Protein AF-A0A834CYK5-F1 (afdb_monomer_lite)

Radius of gyration: 28.1 Å; chains: 1; bounding box: 57×75×76 Å

pLDDT: mean 73.21, std 16.33, range [29.8, 96.19]

Sequence (343 aa):
MVDLPEDDDMIRLSSKAFKEMKRLQLFRCRNAQFSRGLKSLPNGIRVLDWPKCSLQSLPQFLGDRLVILRMPYSLIQEMRMEFKQNLVIMDFTGCEFLTKISDISSFLSNCMNPVEVHDFVGFLDKLVELILNGCYNLKSFPMRLQLRSLQFLGLDPCSSLQNFLEIEFPMEHLERISLIDTALIEELPSSIVYLNGLKSWDILEVTHEGTKAVKNSKLQMLTTSFEELRMKDDETFDAFYAKLNHVVNSSFNLGDKIPENRIVRKILRSLPERFRPKVTAIEESKDLDNMRIEELVGSLQTYEHTLPVDSGRCLYLEIERIGEIRRKGLRELMEIPVQERRK

Foldseek 3Di:
DAADDQDPDAAEDELVVQQPPQCAAEDAARRYDHPVDHQAHHQNYQEDAAEQAADQEDHDYQCQNHAYDAYELYNHQEYEHQDYQRHAYDYHHQNQNHAYYDYCVQVVCVVDDDPDSDLQRDANCNHAYDHHANNQNHADDSQHYNPQNHQEAHPHPHQNHADDHQQPAANQRHAAYHYANHNHPPDDDPSVVSPNNYPLARVPVDDPCPDPVSLVVQLVVLVVCLVPQADDPPDDPVVSVVSNVVSQVSNVSSVRHDDQLNVLVSSLVRYDPQCVVVSVVCVVPHDSNPDGPVVSSVSRNVVSVVGDDPPVCPVVVVVVVVVVVVVVVVVVVVPDPPPPPDD

Organism: Juglans regia (NCBI:txid51240)

Secondary structure (DSSP, 8-state):
-EE--SSS--EEE-HHHHHT-TT--EEE-SSEEETT---B--TT-SEEE-TT---SBPPB---TT--EEE-TT----EEEE---TT--EEE-TT-TT--EEEEGGGGSGGGS-TT-----B---TT--EEE-TT-TT--B--S-B--TT--EEE--S-TT--------S--TT--EEE-TT-TT-SS--GGGGG-TTS-TTTTTSSSS--HHHHHHHHHHHHHHHHHH----SSS-HHHHHHHHHHHHHHHHHTT----HHHHHHHHHHHS-GGGHHHHHHHHHHS-TTT--HHHHHHHHHHHHTTS---TTSHHHHHHHHHHHHHHHHHHHHHSS-GGGS--

InterPro domains:
  IPR032675 Leucine-rich repeat domain superfamily [G3DSA:3.80.10.10] (3-262)
  IPR061502 Copia/RE1/RE2-like, N-terminal domain [PF14223] (201-305)

Structure (mmCIF, N/CA/C/O backbone):
data_AF-A0A834CYK5-F1
#
_entry.id   AF-A0A834CYK5-F1
#
loop_
_atom_site.group_PDB
_atom_site.id
_atom_site.type_symbol
_atom_site.label_atom_id
_atom_site.label_alt_id
_atom_site.label_comp_id
_atom_site.label_asym_id
_atom_site.label_entity_id
_atom_site.label_seq_id
_atom_site.pdbx_PDB_ins_code
_atom_site.Cartn_x
_atom_site.Cartn_y
_atom_site.Cartn_z
_atom_site.occupancy
_atom_site.B_iso_or_equiv
_atom_site.auth_seq_id
_atom_site.auth_comp_id
_atom_site.auth_asym_id
_atom_site.auth_atom_id
_atom_site.pdbx_PDB_model_num
ATOM 1 N N . MET A 1 1 ? 1.265 0.370 -35.218 1.00 77.75 1 MET A N 1
ATOM 2 C CA . MET A 1 1 ? 1.893 -0.418 -34.143 1.00 77.75 1 MET A CA 1
ATOM 3 C C . MET A 1 1 ? 3.371 -0.476 -34.458 1.00 77.75 1 MET A C 1
ATOM 5 O O . MET A 1 1 ? 3.689 -0.722 -35.614 1.00 77.75 1 MET A O 1
ATOM 9 N N . VAL A 1 2 ? 4.237 -0.184 -33.494 1.00 77.69 2 VAL A N 1
ATOM 10 C CA . VAL A 1 2 ? 5.673 -0.464 -33.598 1.00 77.69 2 VAL A CA 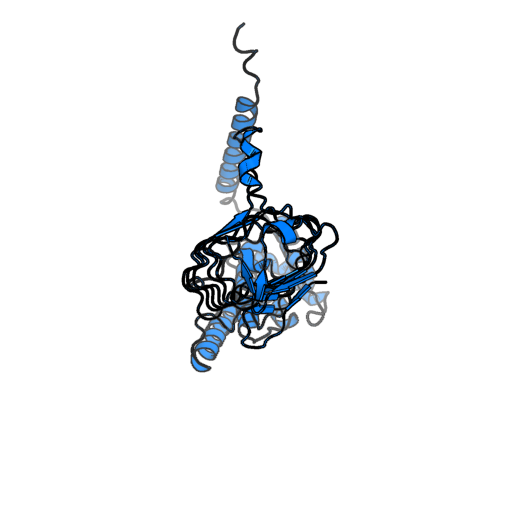1
ATOM 11 C C . VAL A 1 2 ? 5.986 -1.454 -32.489 1.00 77.69 2 VAL A C 1
ATOM 13 O O . VAL A 1 2 ? 5.729 -1.156 -31.325 1.00 77.69 2 VAL A O 1
ATOM 16 N N . ASP A 1 3 ? 6.458 -2.630 -32.877 1.00 79.69 3 ASP A N 1
ATOM 17 C CA . ASP A 1 3 ? 6.862 -3.711 -31.987 1.00 79.69 3 ASP A CA 1
ATOM 18 C C . ASP A 1 3 ? 8.225 -4.200 -32.463 1.00 79.69 3 ASP A C 1
ATOM 20 O O . ASP A 1 3 ? 8.352 -4.625 -33.612 1.00 79.69 3 ASP A O 1
ATOM 24 N N . LEU A 1 4 ? 9.247 -4.014 -31.633 1.00 76.12 4 LEU A N 1
ATOM 25 C CA . LEU A 1 4 ? 10.620 -4.363 -31.982 1.00 76.12 4 LEU A CA 1
ATOM 26 C C . LEU A 1 4 ? 10.960 -5.762 -31.452 1.00 76.12 4 LEU A C 1
ATOM 28 O O . LEU A 1 4 ? 10.581 -6.062 -30.316 1.00 76.12 4 LEU A O 1
ATOM 32 N N . PRO A 1 5 ? 11.672 -6.585 -32.243 1.00 70.56 5 PRO A N 1
ATOM 33 C CA . PRO A 1 5 ? 12.031 -7.948 -31.865 1.00 70.56 5 PRO A CA 1
ATOM 34 C C . PRO A 1 5 ? 12.932 -7.995 -30.625 1.00 70.56 5 PRO A C 1
ATOM 36 O O . PRO A 1 5 ? 13.553 -7.001 -30.242 1.00 70.56 5 PRO A O 1
ATOM 39 N N . GLU A 1 6 ? 12.970 -9.176 -30.006 1.00 62.69 6 GLU A N 1
ATOM 40 C CA . GLU A 1 6 ? 13.794 -9.496 -28.831 1.00 62.69 6 GLU A CA 1
ATOM 41 C C . GLU A 1 6 ? 15.232 -9.914 -29.185 1.00 62.69 6 GLU A C 1
ATOM 43 O O . GLU A 1 6 ? 16.054 -10.031 -28.278 1.00 62.69 6 GLU A O 1
ATOM 48 N N . ASP A 1 7 ? 15.548 -10.090 -30.472 1.00 68.31 7 ASP A N 1
ATOM 49 C CA . ASP A 1 7 ? 16.872 -10.503 -30.958 1.00 68.31 7 ASP A CA 1
ATOM 50 C C . ASP A 1 7 ? 17.966 -9.463 -30.650 1.00 68.31 7 ASP A C 1
ATOM 52 O O . ASP A 1 7 ? 17.694 -8.261 -30.644 1.00 68.31 7 ASP A O 1
ATOM 56 N N . ASP A 1 8 ? 19.215 -9.910 -30.468 1.00 57.00 8 ASP A N 1
ATOM 57 C CA . ASP A 1 8 ? 20.387 -9.081 -30.102 1.00 57.00 8 ASP A CA 1
ATOM 58 C C . ASP A 1 8 ? 20.717 -7.943 -31.095 1.00 57.00 8 ASP A C 1
ATOM 60 O O . ASP A 1 8 ? 21.534 -7.058 -30.808 1.00 57.00 8 ASP A O 1
ATOM 64 N N . ASP A 1 9 ? 20.071 -7.925 -32.261 1.00 65.38 9 ASP A N 1
ATOM 65 C CA . ASP A 1 9 ? 20.252 -6.898 -33.277 1.00 65.38 9 ASP A CA 1
ATOM 66 C C . ASP A 1 9 ? 19.631 -5.563 -32.843 1.00 65.38 9 ASP A C 1
ATOM 68 O O . ASP A 1 9 ? 18.431 -5.298 -32.940 1.00 65.38 9 ASP A O 1
ATOM 72 N N . MET A 1 10 ? 20.501 -4.665 -32.389 1.00 66.12 10 MET A N 1
ATOM 73 C CA . MET A 1 10 ? 20.139 -3.318 -31.966 1.00 66.12 10 MET A CA 1
ATOM 74 C C . MET A 1 10 ? 19.606 -2.471 -33.135 1.00 66.12 10 MET A C 1
ATOM 76 O O . MET A 1 10 ? 20.343 -2.084 -34.048 1.00 66.12 10 MET A O 1
ATOM 80 N N . ILE A 1 11 ? 18.334 -2.074 -33.064 1.00 73.88 11 ILE A N 1
ATOM 81 C CA . ILE A 1 11 ? 17.689 -1.251 -34.094 1.00 73.88 11 ILE A CA 1
ATOM 82 C C . ILE A 1 11 ? 17.939 0.234 -33.817 1.00 73.88 11 ILE A C 1
ATOM 84 O O . ILE A 1 11 ? 17.541 0.784 -32.787 1.00 73.88 11 ILE A O 1
ATOM 88 N N . ARG A 1 12 ? 18.561 0.937 -34.769 1.00 73.56 12 ARG A N 1
ATOM 89 C CA . ARG A 1 12 ? 18.740 2.394 -34.684 1.00 73.56 12 ARG A CA 1
ATOM 90 C C . ARG A 1 12 ? 17.503 3.131 -35.184 1.00 73.56 12 ARG A C 1
ATOM 92 O O . ARG A 1 12 ? 17.223 3.148 -36.380 1.00 73.56 12 ARG A O 1
ATOM 99 N N . LEU A 1 13 ? 16.805 3.814 -34.278 1.00 75.88 13 LEU A N 1
ATOM 100 C CA . LEU A 1 13 ? 15.645 4.643 -34.612 1.00 75.88 13 LEU A CA 1
ATOM 101 C C . LEU A 1 13 ? 16.012 6.127 -34.742 1.00 75.88 13 LEU A C 1
ATOM 103 O O . LEU A 1 13 ? 16.783 6.693 -33.960 1.00 75.88 13 LEU A O 1
ATOM 107 N N . SER A 1 14 ? 15.410 6.785 -35.736 1.00 80.56 14 SER A N 1
ATOM 108 C CA . SER A 1 14 ? 15.472 8.239 -35.898 1.00 80.56 14 SER A CA 1
ATOM 109 C C . SER A 1 14 ? 14.435 8.911 -35.001 1.00 80.56 14 SER A C 1
ATOM 111 O O . SER A 1 14 ? 13.230 8.723 -35.179 1.00 80.56 14 SER A O 1
ATOM 113 N N . SER A 1 15 ? 14.893 9.753 -34.072 1.00 79.19 15 SER A N 1
ATOM 114 C CA . SER A 1 15 ? 14.010 10.514 -33.179 1.00 79.19 15 SER A CA 1
ATOM 115 C C . SER A 1 15 ? 13.085 11.477 -33.935 1.00 79.19 15 SER A C 1
ATOM 117 O O . SER A 1 15 ? 11.937 11.669 -33.535 1.00 79.19 15 SER A O 1
ATOM 119 N N . LYS A 1 16 ? 13.546 12.039 -35.064 1.00 79.88 16 LYS A N 1
ATOM 120 C CA . LYS A 1 16 ? 12.731 12.909 -35.928 1.00 79.88 16 LYS A CA 1
ATOM 121 C C . LYS A 1 16 ? 11.595 12.130 -36.591 1.00 79.88 16 LYS A C 1
ATOM 123 O O . LYS A 1 16 ? 10.446 12.550 -36.500 1.00 79.88 16 LYS A O 1
ATOM 128 N N . ALA A 1 17 ? 11.917 10.989 -37.204 1.00 79.25 17 ALA A N 1
ATOM 129 C CA . ALA A 1 17 ? 10.920 10.151 -37.868 1.00 79.25 17 ALA A CA 1
ATOM 130 C C . ALA A 1 17 ? 9.866 9.661 -36.869 1.00 79.25 17 ALA A C 1
ATOM 132 O O . ALA A 1 17 ? 8.677 9.691 -37.162 1.00 79.25 17 ALA A O 1
ATOM 133 N N . PHE A 1 18 ? 10.302 9.287 -35.663 1.00 81.44 18 PHE A N 1
ATOM 134 C CA . PHE A 1 18 ? 9.412 8.840 -34.601 1.00 81.44 18 PHE A CA 1
ATOM 135 C C . PHE A 1 18 ? 8.392 9.914 -34.199 1.00 81.44 18 PHE A C 1
ATOM 137 O O . PHE A 1 18 ? 7.199 9.629 -34.155 1.00 81.44 18 PHE A O 1
ATOM 144 N N . LYS A 1 19 ? 8.823 11.169 -34.000 1.00 79.44 19 LYS A N 1
ATOM 145 C CA . LYS A 1 19 ? 7.932 12.298 -33.662 1.00 79.44 19 LYS A CA 1
ATOM 146 C C . LYS A 1 19 ? 6.832 12.535 -34.708 1.00 79.44 19 LYS A C 1
ATOM 148 O O . LYS A 1 19 ? 5.731 12.956 -34.362 1.00 79.44 19 LYS A O 1
ATOM 153 N N . GLU A 1 20 ? 7.116 12.273 -35.981 1.00 83.56 20 GLU A N 1
ATOM 154 C CA . GLU A 1 20 ? 6.181 12.495 -37.090 1.00 83.56 20 GLU A CA 1
ATOM 155 C C . GLU A 1 20 ? 5.119 11.384 -37.224 1.00 83.56 20 GLU A C 1
ATOM 157 O O . GLU A 1 20 ? 4.146 11.545 -37.966 1.00 83.56 20 GLU A O 1
ATOM 162 N N . MET A 1 21 ? 5.226 10.288 -36.458 1.00 86.50 21 MET A N 1
ATOM 163 C CA . MET A 1 21 ? 4.280 9.165 -36.475 1.00 86.50 21 MET A CA 1
ATOM 164 C C . MET A 1 21 ? 2.958 9.495 -35.754 1.00 86.50 21 MET A C 1
ATOM 166 O O . MET A 1 21 ? 2.614 8.918 -34.725 1.00 86.50 21 MET A O 1
ATOM 170 N N . LYS A 1 22 ? 2.157 10.402 -36.326 1.00 83.06 22 LYS A N 1
ATOM 171 C CA . LYS A 1 22 ? 0.901 10.920 -35.738 1.00 83.06 22 LYS A CA 1
ATOM 172 C C . LYS A 1 22 ? -0.174 9.860 -35.454 1.00 83.06 22 LYS A C 1
ATOM 174 O O . LYS A 1 22 ? -1.078 10.107 -34.662 1.00 83.06 22 LYS A O 1
ATOM 179 N N . ARG A 1 23 ? -0.108 8.698 -36.114 1.00 87.56 23 ARG A N 1
ATOM 180 C CA . ARG A 1 23 ? -1.054 7.576 -35.941 1.00 87.56 23 ARG A CA 1
ATOM 181 C C . ARG A 1 23 ? -0.534 6.484 -35.001 1.00 87.56 23 ARG A C 1
ATOM 183 O O . ARG A 1 23 ? -1.197 5.461 -34.840 1.00 87.56 23 ARG A O 1
ATOM 190 N N . LEU A 1 24 ? 0.652 6.655 -34.414 1.00 88.50 24 LEU A N 1
ATOM 191 C CA . LEU A 1 24 ? 1.230 5.655 -33.526 1.00 88.50 24 LEU A CA 1
ATOM 192 C C . LEU A 1 24 ? 0.447 5.596 -32.212 1.00 88.50 24 LEU A C 1
ATOM 194 O O . LEU A 1 24 ? 0.403 6.574 -31.475 1.00 88.50 24 LEU A O 1
ATOM 198 N N . GLN A 1 25 ? -0.156 4.438 -31.937 1.00 91.81 25 GLN A N 1
ATOM 199 C CA . GLN A 1 25 ? -0.919 4.184 -30.708 1.00 91.81 25 GLN A CA 1
ATOM 200 C C . GLN A 1 25 ? -0.238 3.186 -29.768 1.00 91.81 25 GLN A C 1
ATOM 202 O O . GLN A 1 25 ? -0.466 3.233 -28.566 1.00 91.81 25 GLN A O 1
ATOM 207 N N . LEU A 1 26 ? 0.585 2.287 -30.305 1.00 92.12 26 LEU A N 1
ATOM 208 C CA . LEU A 1 26 ? 1.290 1.255 -29.550 1.00 92.12 26 LEU A CA 1
ATOM 209 C C . LEU A 1 26 ? 2.759 1.312 -29.936 1.00 92.12 26 LEU A C 1
ATOM 211 O O . LEU A 1 26 ? 3.079 1.146 -31.121 1.00 92.12 26 LEU A O 1
ATOM 215 N N . PHE A 1 27 ? 3.603 1.554 -28.939 1.00 89.19 27 PHE A N 1
ATOM 216 C CA . PHE A 1 27 ? 5.051 1.512 -29.046 1.00 89.19 27 PHE A CA 1
ATOM 217 C C . PHE A 1 27 ? 5.603 0.506 -28.036 1.00 89.19 27 PHE A C 1
ATOM 219 O O . PHE A 1 27 ? 5.492 0.722 -26.831 1.00 89.19 27 PHE A O 1
ATOM 226 N N . ARG A 1 28 ? 6.167 -0.588 -28.557 1.00 87.44 28 ARG A N 1
ATOM 227 C CA . ARG A 1 28 ? 6.899 -1.608 -27.810 1.00 87.44 28 ARG A CA 1
ATOM 228 C C . ARG A 1 28 ? 8.365 -1.573 -28.207 1.00 87.44 28 ARG A C 1
ATOM 230 O O . ARG A 1 28 ? 8.705 -1.869 -29.353 1.00 87.44 28 ARG A O 1
ATOM 237 N N . CYS A 1 29 ? 9.220 -1.168 -27.277 1.00 83.94 29 CYS A N 1
ATOM 238 C CA . CYS A 1 29 ? 10.636 -0.945 -27.525 1.00 83.94 29 CYS A CA 1
ATOM 239 C C . CYS A 1 29 ? 11.487 -1.857 -26.652 1.00 83.94 29 CYS A C 1
ATOM 241 O O . CYS A 1 29 ? 11.755 -1.536 -25.499 1.00 83.94 29 CYS A O 1
ATOM 243 N N . ARG A 1 30 ? 11.914 -2.985 -27.224 1.00 77.62 30 ARG A N 1
ATOM 244 C CA . ARG A 1 30 ? 12.747 -3.977 -26.535 1.00 77.62 30 ARG A CA 1
ATOM 245 C C . ARG A 1 30 ? 14.232 -3.750 -26.821 1.00 77.62 30 ARG A C 1
ATOM 247 O O . ARG A 1 30 ?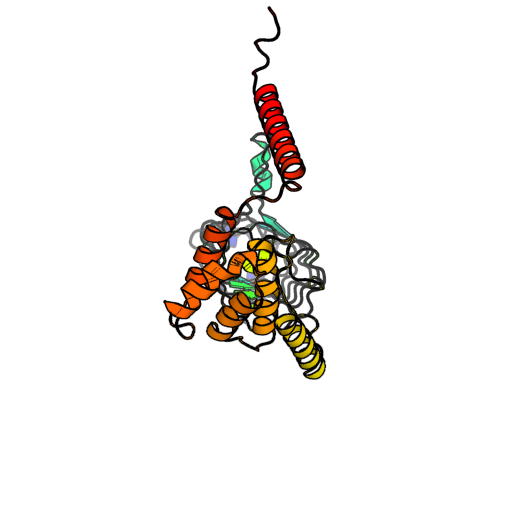 14.985 -3.539 -25.883 1.00 77.62 30 ARG A O 1
ATOM 254 N N . ASN A 1 31 ? 14.609 -3.629 -28.099 1.00 73.00 31 ASN A N 1
ATOM 255 C CA . ASN A 1 31 ? 16.011 -3.517 -28.534 1.00 73.00 31 ASN A CA 1
ATOM 256 C C . ASN A 1 31 ? 16.267 -2.342 -29.505 1.00 73.00 31 ASN A C 1
ATOM 258 O O . ASN A 1 31 ? 16.845 -2.524 -30.577 1.00 73.00 31 ASN A O 1
ATOM 262 N N . ALA A 1 32 ? 15.839 -1.114 -29.167 1.00 72.69 32 ALA A N 1
ATOM 263 C CA . ALA A 1 32 ? 16.185 0.072 -29.969 1.00 72.69 32 ALA A CA 1
ATOM 264 C C . ALA A 1 32 ? 17.031 1.118 -29.250 1.00 72.69 32 ALA A C 1
ATOM 266 O O . ALA A 1 32 ? 16.791 1.485 -28.101 1.00 72.69 32 ALA A O 1
ATOM 267 N N . GLN A 1 33 ? 17.956 1.691 -30.023 1.00 72.44 33 GLN A N 1
ATOM 268 C CA . GLN A 1 33 ? 18.754 2.848 -29.646 1.00 72.44 33 GLN A CA 1
ATOM 269 C C . GLN A 1 33 ? 18.363 4.062 -30.498 1.00 72.44 33 GLN A C 1
ATOM 271 O O . GLN A 1 33 ? 18.296 4.003 -31.729 1.00 72.44 33 GLN A O 1
ATOM 276 N N . PHE A 1 34 ? 18.136 5.204 -29.848 1.00 74.12 34 PHE A N 1
ATOM 277 C CA . PHE A 1 34 ? 17.851 6.464 -30.534 1.00 74.12 34 PHE A CA 1
ATOM 278 C C . PHE A 1 34 ? 19.148 7.223 -30.810 1.00 74.12 34 PHE A C 1
ATOM 280 O O . PHE A 1 34 ? 19.839 7.659 -29.892 1.00 74.12 34 PHE A O 1
ATOM 287 N N . SER A 1 35 ? 19.452 7.432 -32.091 1.00 64.31 35 SER A N 1
ATOM 288 C CA . SER A 1 35 ? 20.754 7.931 -32.574 1.00 64.31 35 SER A CA 1
ATOM 289 C C . SER A 1 35 ? 21.179 9.316 -32.065 1.00 64.31 35 SER A C 1
ATOM 291 O O . SER A 1 35 ? 22.350 9.670 -32.166 1.00 64.31 35 SER A O 1
ATOM 293 N N . ARG A 1 36 ? 20.251 10.122 -31.534 1.00 63.94 36 ARG A N 1
ATOM 294 C CA . ARG A 1 36 ? 20.511 11.474 -30.995 1.00 63.94 36 ARG A CA 1
ATOM 295 C C . ARG A 1 36 ? 19.809 11.727 -29.657 1.00 63.94 36 ARG A C 1
ATOM 297 O O . ARG A 1 36 ? 19.521 12.875 -29.318 1.00 63.94 36 ARG A O 1
ATOM 304 N N . GLY A 1 37 ? 19.476 10.652 -28.941 1.00 69.19 37 GLY A N 1
ATOM 305 C CA . GLY A 1 37 ? 18.554 10.701 -27.810 1.00 69.19 37 GLY A CA 1
ATOM 306 C C . GLY A 1 37 ? 17.111 10.978 -28.251 1.00 69.19 37 GLY A C 1
ATOM 307 O O . GLY A 1 37 ? 16.845 11.512 -29.336 1.00 69.19 37 GLY A O 1
ATOM 308 N N . LEU A 1 38 ? 16.155 10.588 -27.410 1.00 78.31 38 LEU A N 1
ATOM 309 C CA . LEU A 1 38 ? 14.738 10.823 -27.655 1.00 78.31 38 LEU A CA 1
ATOM 310 C C . LEU A 1 38 ? 14.246 11.946 -26.746 1.00 78.31 38 LEU A C 1
ATOM 312 O O . LEU A 1 38 ? 14.212 11.794 -25.533 1.00 78.31 38 LEU A O 1
ATOM 316 N N . LYS A 1 39 ? 13.883 13.085 -27.345 1.00 77.06 39 LYS A N 1
ATOM 317 C CA . LYS A 1 39 ? 13.407 14.265 -26.601 1.00 77.06 39 LYS A CA 1
ATOM 318 C C . LYS A 1 39 ? 11.890 14.305 -26.433 1.00 77.06 39 LYS A C 1
ATOM 320 O O . LYS A 1 39 ? 11.404 14.897 -25.479 1.00 77.06 39 LYS A O 1
ATOM 325 N N . SER A 1 40 ? 11.146 13.705 -27.362 1.00 82.19 40 SER A N 1
ATOM 326 C CA . SER A 1 40 ? 9.682 13.758 -27.366 1.00 82.19 40 SER A CA 1
ATOM 327 C C . SER A 1 40 ? 9.055 12.489 -27.926 1.00 82.19 40 SER A C 1
ATOM 329 O O . SER A 1 40 ? 9.605 11.920 -28.873 1.00 82.19 40 SER A O 1
ATOM 331 N N . LEU A 1 41 ? 7.877 12.117 -27.422 1.00 83.62 41 LEU A N 1
ATOM 332 C CA . LEU A 1 41 ? 7.052 11.035 -27.970 1.00 83.62 41 LEU A CA 1
ATOM 333 C C . LEU A 1 41 ? 5.852 11.587 -28.768 1.00 83.62 41 LEU A C 1
ATOM 335 O O . LEU A 1 41 ? 5.393 12.702 -28.514 1.00 83.62 41 LEU A O 1
ATOM 339 N N . PRO A 1 42 ? 5.313 10.828 -29.737 1.00 85.31 42 PRO A N 1
ATOM 340 C CA . PRO A 1 42 ? 4.029 11.129 -30.359 1.00 85.31 42 PRO A CA 1
ATOM 341 C C . PRO A 1 42 ? 2.882 11.201 -29.342 1.00 85.31 42 PRO A C 1
ATOM 343 O O . PRO A 1 42 ? 2.662 10.273 -28.568 1.00 85.31 42 PRO A O 1
ATOM 346 N N . ASN A 1 43 ? 2.067 12.255 -29.420 1.00 83.50 43 ASN A N 1
ATOM 347 C CA . ASN A 1 43 ? 0.920 12.457 -28.519 1.00 83.50 43 ASN A CA 1
ATOM 348 C C . ASN A 1 43 ? -0.221 11.434 -28.714 1.00 83.50 43 ASN A C 1
ATOM 350 O O . ASN A 1 43 ? -1.135 11.362 -27.901 1.00 83.50 43 ASN A O 1
ATOM 354 N N . GLY A 1 44 ? -0.203 10.663 -29.807 1.00 85.44 44 GLY A N 1
ATOM 355 C CA . GLY A 1 44 ? -1.228 9.660 -30.117 1.00 85.44 44 GLY A CA 1
ATOM 356 C C . GLY A 1 44 ? -1.075 8.331 -29.371 1.00 85.44 44 GLY A C 1
ATOM 357 O O . GLY A 1 44 ? -1.937 7.463 -29.528 1.00 85.44 44 GLY A O 1
ATOM 358 N N . ILE A 1 45 ? 0.004 8.161 -28.599 1.00 88.88 45 ILE A N 1
ATOM 359 C CA . ILE A 1 45 ? 0.339 6.901 -27.933 1.00 88.88 45 ILE A CA 1
ATOM 360 C C . ILE A 1 45 ? -0.687 6.578 -26.844 1.00 88.88 45 ILE A C 1
ATOM 362 O O . ILE A 1 45 ? -1.021 7.411 -26.006 1.00 88.88 45 ILE A O 1
ATOM 366 N N . ARG A 1 46 ? -1.160 5.331 -26.873 1.00 91.31 46 ARG A N 1
ATOM 367 C CA . ARG A 1 46 ? -2.038 4.714 -25.875 1.00 91.31 46 ARG A CA 1
ATOM 368 C C . ARG A 1 46 ? -1.307 3.681 -25.027 1.00 91.31 46 ARG A C 1
ATOM 370 O O . ARG A 1 46 ? -1.607 3.542 -23.850 1.00 91.31 46 ARG A O 1
ATOM 377 N N . VAL A 1 47 ? -0.365 2.961 -25.628 1.00 92.75 47 VAL A N 1
ATOM 378 C CA . VAL A 1 47 ? 0.454 1.949 -24.958 1.00 92.75 47 VAL A CA 1
ATOM 379 C C . VAL A 1 47 ? 1.915 2.276 -25.211 1.00 92.75 47 VAL A C 1
ATOM 381 O O . VAL A 1 47 ? 2.366 2.254 -26.362 1.00 92.75 47 VAL A O 1
ATOM 384 N N . LEU A 1 48 ? 2.623 2.589 -24.132 1.00 91.25 48 LEU A N 1
ATOM 385 C CA . LEU A 1 48 ? 4.067 2.742 -24.095 1.00 91.25 48 LEU A CA 1
ATOM 386 C C . LEU A 1 48 ? 4.639 1.603 -23.257 1.00 91.25 48 LEU A C 1
ATOM 388 O O . LEU A 1 48 ? 4.434 1.574 -22.049 1.00 91.25 48 LEU A O 1
ATOM 392 N N . ASP A 1 49 ? 5.328 0.673 -23.902 1.00 91.06 49 ASP A N 1
ATOM 393 C CA . ASP A 1 49 ? 5.973 -0.464 -23.252 1.00 91.06 49 ASP A CA 1
ATOM 394 C C . ASP A 1 49 ? 7.446 -0.497 -23.681 1.00 91.06 49 ASP A C 1
ATOM 396 O O . ASP A 1 49 ? 7.780 -0.683 -24.852 1.00 91.06 49 ASP A O 1
ATOM 400 N N . TRP A 1 50 ? 8.330 -0.165 -22.750 1.00 90.50 50 TRP A N 1
ATOM 401 C CA . TRP A 1 50 ? 9.731 0.127 -23.016 1.00 90.50 50 TRP A CA 1
ATOM 402 C C . TRP A 1 50 ? 10.620 -0.341 -21.857 1.00 90.50 50 TRP A C 1
ATOM 404 O O . TRP A 1 50 ? 11.140 0.481 -21.095 1.00 90.50 50 TRP A O 1
ATOM 414 N N . PRO A 1 51 ? 10.794 -1.664 -21.707 1.00 86.19 51 PRO A N 1
ATOM 415 C CA . PRO A 1 51 ? 11.684 -2.230 -20.705 1.00 86.19 51 PRO A CA 1
ATOM 416 C C . PRO A 1 51 ? 13.136 -1.802 -20.945 1.00 86.19 51 PRO A C 1
ATOM 418 O O . PRO A 1 51 ? 13.552 -1.590 -22.086 1.00 86.19 51 PRO A O 1
ATOM 421 N N . LYS A 1 52 ? 13.918 -1.711 -19.864 1.00 84.56 52 LYS A N 1
ATOM 422 C CA . LYS A 1 52 ? 15.356 -1.399 -19.882 1.00 84.56 52 LYS A CA 1
ATOM 423 C C . LYS A 1 52 ? 15.671 -0.097 -20.626 1.00 84.56 52 LYS A C 1
ATOM 425 O O . LYS A 1 52 ? 16.683 0.015 -21.321 1.00 84.56 52 LYS A O 1
ATOM 430 N N . CYS A 1 53 ? 14.797 0.904 -20.504 1.00 85.00 53 CYS A N 1
ATOM 431 C CA . CYS A 1 53 ? 15.000 2.183 -21.164 1.00 85.00 53 CYS A CA 1
ATOM 432 C C . CYS A 1 53 ? 16.253 2.869 -20.605 1.00 85.00 53 CYS A C 1
ATOM 434 O O . CYS A 1 53 ? 16.372 3.126 -19.407 1.00 85.00 53 CYS A O 1
ATOM 436 N N . SER A 1 54 ? 17.186 3.208 -21.496 1.00 83.88 54 SER A N 1
ATOM 437 C CA . SER A 1 54 ? 18.462 3.830 -21.133 1.00 83.88 54 SER A CA 1
ATOM 438 C C . SER A 1 54 ? 18.356 5.336 -20.858 1.00 83.88 54 SER A C 1
ATOM 440 O O . SER A 1 54 ? 19.373 6.002 -20.666 1.00 83.88 54 SER A O 1
ATOM 442 N N . LEU A 1 55 ? 17.153 5.912 -20.933 1.00 84.38 55 LEU A N 1
ATOM 443 C CA . LEU A 1 55 ? 16.932 7.335 -20.700 1.00 84.38 55 LEU A CA 1
ATOM 444 C C . LEU A 1 55 ? 16.848 7.621 -19.200 1.00 84.38 55 LEU A C 1
ATOM 446 O O . LEU A 1 55 ? 16.165 6.918 -18.464 1.00 84.38 55 LEU A O 1
ATOM 450 N N . GLN A 1 56 ? 17.492 8.706 -18.770 1.00 84.00 56 GLN A N 1
ATOM 451 C CA . GLN A 1 56 ? 17.449 9.162 -17.375 1.00 84.00 56 GLN A CA 1
ATOM 452 C C . GLN A 1 56 ? 16.158 9.916 -17.022 1.00 84.00 56 GLN A C 1
ATOM 454 O O . GLN A 1 56 ? 15.852 10.118 -15.851 1.00 84.00 56 GLN A O 1
ATOM 459 N N . SER A 1 57 ? 15.392 10.341 -18.026 1.00 83.12 57 SER A N 1
ATOM 460 C CA . SER A 1 57 ? 14.088 10.987 -17.867 1.00 83.12 57 SER A CA 1
ATOM 461 C C . SER A 1 57 ? 13.156 10.568 -18.998 1.00 83.12 57 SER A C 1
ATOM 463 O O . SER A 1 57 ? 13.604 10.199 -20.089 1.00 83.12 57 SER A O 1
ATOM 465 N N . LEU A 1 58 ? 11.852 10.620 -18.735 1.00 79.69 58 LEU A N 1
ATOM 466 C CA . LEU A 1 58 ? 10.850 10.318 -19.747 1.00 79.69 58 LEU A CA 1
ATOM 467 C C . LEU A 1 58 ? 10.838 11.413 -20.833 1.00 79.69 58 LEU A C 1
ATOM 469 O O . LEU A 1 58 ? 10.828 12.599 -20.492 1.00 79.69 58 LEU A O 1
ATOM 473 N N . PRO A 1 59 ? 10.811 11.066 -22.136 1.00 81.81 59 PRO A N 1
ATOM 474 C CA . PRO A 1 59 ? 10.692 12.072 -23.183 1.00 81.81 59 PRO A CA 1
ATOM 475 C C . PRO A 1 59 ? 9.347 12.802 -23.107 1.00 81.81 59 PRO A C 1
ATOM 477 O O . PRO A 1 59 ? 8.331 12.222 -22.736 1.00 81.81 59 PRO A O 1
ATOM 480 N N . GLN A 1 60 ? 9.318 14.063 -23.533 1.00 79.81 60 GLN A N 1
ATOM 481 C CA . GLN A 1 60 ? 8.135 14.914 -23.408 1.00 79.81 60 GLN A CA 1
ATOM 482 C C . GLN A 1 60 ? 7.006 14.509 -24.373 1.00 79.81 60 GLN A C 1
ATOM 484 O O . GLN A 1 60 ? 7.228 14.368 -25.578 1.00 79.81 60 GLN A O 1
ATOM 489 N N . PHE A 1 61 ? 5.780 14.381 -23.864 1.00 79.19 61 PHE A N 1
ATOM 490 C CA . PHE A 1 61 ? 4.548 14.224 -24.647 1.00 79.19 61 PHE A CA 1
ATOM 491 C C . PHE A 1 61 ? 3.327 14.540 -23.778 1.00 79.19 61 PHE A C 1
ATOM 493 O O . PHE A 1 61 ? 3.424 14.507 -22.556 1.00 79.19 61 PHE A O 1
ATOM 500 N N . LEU A 1 62 ? 2.187 14.847 -24.404 1.00 71.19 62 LEU A N 1
ATOM 501 C CA . LEU A 1 62 ? 0.970 15.250 -23.679 1.00 71.19 62 LEU A CA 1
ATOM 502 C C . LEU A 1 62 ? 0.330 14.107 -22.878 1.00 71.19 62 LEU A C 1
ATOM 504 O O . LEU A 1 62 ? -0.359 14.352 -21.899 1.00 71.19 62 LEU A O 1
ATOM 508 N N . GLY A 1 63 ? 0.530 12.852 -23.292 1.00 73.88 63 GLY A N 1
ATOM 509 C CA . GLY A 1 63 ? 0.018 11.689 -22.560 1.00 73.88 63 GLY A CA 1
ATOM 510 C C . GLY A 1 63 ? -1.511 11.552 -22.491 1.00 73.88 63 GLY A C 1
ATOM 511 O O . GLY A 1 63 ? -1.983 10.574 -21.928 1.00 73.88 63 GLY A O 1
ATOM 512 N N . ASP A 1 64 ? -2.297 12.446 -23.105 1.00 78.12 64 ASP A N 1
ATOM 513 C CA . ASP A 1 64 ? -3.768 12.499 -22.975 1.00 78.12 64 ASP A CA 1
ATOM 514 C C . ASP A 1 64 ? -4.502 11.190 -23.293 1.00 78.12 64 ASP A C 1
ATOM 516 O O . ASP A 1 64 ? -5.588 10.922 -22.777 1.00 78.12 64 ASP A O 1
ATOM 520 N N . ARG A 1 65 ? -3.928 10.374 -24.179 1.00 83.12 65 ARG A N 1
ATOM 521 C CA . ARG A 1 65 ? -4.508 9.104 -24.637 1.00 83.12 65 ARG A CA 1
ATOM 522 C C . ARG A 1 65 ? -3.833 7.883 -24.025 1.00 83.12 65 ARG A C 1
ATOM 524 O O . ARG A 1 65 ? -4.205 6.767 -24.388 1.00 83.12 65 ARG A O 1
ATOM 531 N N . LEU A 1 66 ? -2.843 8.089 -23.158 1.00 86.44 66 LEU A N 1
ATOM 532 C CA . LEU A 1 66 ? -2.058 7.023 -22.559 1.00 86.44 66 LEU A CA 1
ATOM 533 C C . LEU A 1 66 ? -2.935 6.210 -21.607 1.00 86.44 66 LEU A C 1
ATOM 535 O O . LEU A 1 66 ? -3.596 6.755 -20.730 1.00 86.44 66 LEU A O 1
ATOM 539 N N . VAL A 1 67 ? -2.934 4.900 -21.822 1.00 90.50 67 VAL A N 1
ATOM 540 C CA . VAL A 1 67 ? -3.677 3.902 -21.047 1.00 90.50 67 VAL A CA 1
ATOM 541 C C . VAL A 1 67 ? -2.707 2.987 -20.307 1.00 90.50 67 VAL A C 1
ATOM 543 O O . VAL A 1 67 ? -2.958 2.620 -19.166 1.00 90.50 67 VAL A O 1
ATOM 546 N N . ILE A 1 68 ? -1.589 2.626 -20.939 1.00 91.44 68 ILE A N 1
ATOM 547 C CA . ILE A 1 68 ? -0.585 1.729 -20.364 1.00 91.44 68 ILE A CA 1
ATOM 548 C C . ILE A 1 68 ? 0.791 2.373 -20.493 1.00 91.44 68 ILE A C 1
ATOM 550 O O . ILE A 1 68 ? 1.204 2.733 -21.601 1.00 91.44 68 ILE A O 1
ATOM 554 N N . LEU A 1 69 ? 1.492 2.463 -19.366 1.00 90.25 69 LEU A N 1
ATOM 555 C CA . LEU A 1 69 ? 2.881 2.886 -19.258 1.00 90.25 69 LEU A CA 1
ATOM 556 C C . LEU A 1 69 ? 3.682 1.796 -18.541 1.00 90.25 69 LEU A C 1
ATOM 558 O O . LEU A 1 69 ? 3.532 1.618 -17.338 1.00 90.25 69 LEU A O 1
ATOM 562 N N . ARG A 1 70 ? 4.525 1.068 -19.274 1.00 91.38 70 ARG A N 1
ATOM 563 C CA . ARG A 1 70 ? 5.414 0.038 -18.724 1.00 91.38 70 ARG A CA 1
ATOM 564 C C . ARG A 1 70 ? 6.846 0.340 -19.110 1.00 91.38 70 ARG A C 1
ATOM 566 O O . ARG A 1 70 ? 7.159 0.411 -20.294 1.00 91.38 70 ARG A O 1
ATOM 573 N N . MET A 1 71 ? 7.712 0.547 -18.133 1.00 90.56 71 MET A N 1
ATOM 574 C CA . MET A 1 71 ? 9.131 0.822 -18.352 1.00 90.56 71 MET A CA 1
ATOM 575 C C . MET A 1 71 ? 10.007 0.144 -17.289 1.00 90.56 71 MET A C 1
ATOM 577 O O . MET A 1 71 ? 10.833 0.816 -16.666 1.00 90.56 71 MET A O 1
ATOM 581 N N . PRO A 1 72 ? 9.863 -1.173 -17.058 1.00 87.25 72 PRO A N 1
ATOM 582 C CA . PRO A 1 72 ? 10.600 -1.855 -16.001 1.00 87.25 72 PRO A CA 1
ATOM 583 C C . PRO A 1 72 ? 12.113 -1.848 -16.274 1.00 87.25 72 PRO A C 1
ATOM 585 O O . PRO A 1 72 ? 12.549 -1.850 -17.428 1.00 87.25 72 PRO A O 1
ATOM 588 N N . TYR A 1 73 ? 12.916 -1.855 -15.211 1.00 84.69 73 TYR A N 1
ATOM 589 C CA . TYR A 1 73 ? 14.382 -1.887 -15.211 1.00 84.69 73 TYR A CA 1
ATOM 590 C C . TYR A 1 73 ? 15.035 -0.712 -15.954 1.00 84.69 73 TYR A C 1
ATOM 592 O O . TYR A 1 73 ? 16.109 -0.850 -16.543 1.00 84.69 73 TYR A O 1
ATOM 600 N N . SER A 1 74 ? 14.366 0.442 -15.984 1.00 87.38 74 SER A N 1
ATOM 601 C CA . SER A 1 74 ? 14.843 1.634 -16.690 1.00 87.38 74 SER A CA 1
ATOM 602 C C . SER A 1 74 ? 15.747 2.506 -15.818 1.00 87.38 74 SER A C 1
ATOM 604 O O . SER A 1 74 ? 15.658 2.506 -14.593 1.00 87.38 74 SER A O 1
ATOM 606 N N . LEU A 1 75 ? 16.582 3.326 -16.461 1.00 86.62 75 LEU A N 1
ATOM 607 C CA . LEU A 1 75 ? 17.518 4.243 -15.792 1.00 86.62 75 LEU A CA 1
ATOM 608 C C . LEU A 1 75 ? 16.886 5.588 -15.391 1.00 86.62 75 LEU A C 1
ATOM 610 O O . LEU A 1 75 ? 17.600 6.562 -15.144 1.00 86.62 75 LEU A O 1
ATOM 614 N N . ILE A 1 76 ? 15.554 5.663 -15.367 1.00 85.75 76 ILE A N 1
ATOM 615 C CA . ILE A 1 76 ? 14.810 6.900 -15.121 1.00 85.75 76 ILE A CA 1
ATOM 616 C C . ILE A 1 76 ? 15.022 7.336 -13.670 1.00 85.75 76 ILE A C 1
ATOM 618 O O . ILE A 1 76 ? 14.764 6.569 -12.749 1.00 85.75 76 ILE A O 1
ATOM 622 N N . GLN A 1 77 ? 15.461 8.580 -13.474 1.00 84.94 77 GLN A N 1
ATOM 623 C CA . GLN A 1 77 ? 15.734 9.150 -12.150 1.00 84.94 77 GLN A CA 1
ATOM 624 C C . GLN A 1 77 ? 14.541 9.903 -11.569 1.00 84.94 77 GLN A C 1
ATOM 626 O O . GLN A 1 77 ? 14.274 9.843 -10.368 1.00 84.94 77 GLN A O 1
ATOM 631 N N . GLU A 1 78 ? 13.818 10.613 -12.431 1.00 76.62 78 GLU A N 1
ATOM 632 C CA . GLU A 1 78 ? 12.635 11.375 -12.063 1.00 76.62 78 GLU A CA 1
ATOM 633 C C . GLU A 1 78 ? 11.546 11.185 -13.107 1.00 76.62 78 GLU A C 1
ATOM 635 O O . GLU A 1 78 ? 11.776 11.323 -14.315 1.00 76.62 78 GLU A O 1
ATOM 640 N N . MET A 1 79 ? 10.334 10.937 -12.622 1.00 71.81 79 MET A N 1
ATOM 641 C CA . MET A 1 79 ? 9.145 10.967 -13.452 1.00 71.81 79 MET A CA 1
ATOM 642 C C . MET A 1 79 ? 8.408 12.279 -13.229 1.00 71.81 79 MET A C 1
ATOM 644 O O . MET A 1 79 ? 7.953 12.584 -12.124 1.00 71.81 79 MET A O 1
ATOM 648 N N . ARG A 1 80 ? 8.313 13.050 -14.311 1.00 70.06 80 ARG A N 1
ATOM 649 C CA . ARG A 1 80 ? 7.526 14.274 -14.399 1.00 70.06 80 ARG A CA 1
ATOM 650 C C . ARG A 1 80 ? 6.520 14.062 -15.514 1.00 70.06 80 ARG A C 1
ATOM 652 O O . ARG A 1 80 ? 6.890 14.066 -16.687 1.00 70.06 80 ARG A O 1
ATOM 659 N N . MET A 1 81 ? 5.271 13.818 -15.145 1.00 64.69 81 MET A N 1
ATOM 660 C CA . MET A 1 81 ? 4.179 13.640 -16.096 1.00 64.69 81 MET A CA 1
ATOM 661 C C . MET A 1 81 ? 2.945 14.379 -15.615 1.00 64.69 81 MET A C 1
ATOM 663 O O . MET A 1 81 ? 2.688 14.442 -14.419 1.00 64.69 81 MET A O 1
ATOM 667 N N . GLU A 1 82 ? 2.178 14.918 -16.558 1.00 63.88 82 GLU A N 1
ATOM 668 C CA . GLU A 1 82 ? 0.798 15.298 -16.283 1.00 63.88 82 GLU A CA 1
ATOM 669 C C . GLU A 1 82 ? -0.028 14.010 -16.288 1.00 63.88 82 GLU A C 1
ATOM 671 O O . GLU A 1 82 ? -0.363 13.481 -17.351 1.00 63.88 82 GLU A O 1
ATOM 676 N N . PHE A 1 83 ? -0.308 13.456 -15.111 1.00 62.56 83 PHE A N 1
ATOM 677 C CA . PHE A 1 83 ? -1.137 12.259 -15.005 1.00 62.56 83 PHE A CA 1
ATOM 678 C C . PHE A 1 83 ? -2.568 12.593 -15.445 1.00 62.56 83 PHE A C 1
ATOM 680 O O . PHE A 1 83 ? -3.238 13.440 -14.856 1.00 62.56 83 PHE A O 1
ATOM 687 N N . LYS A 1 84 ? -3.038 11.956 -16.523 1.00 67.88 84 LYS A N 1
ATOM 688 C CA . LYS A 1 84 ? -4.401 12.134 -17.048 1.00 67.88 84 LYS A CA 1
ATOM 689 C C . LYS A 1 84 ? -5.281 10.942 -16.661 1.00 67.88 84 LYS A C 1
ATOM 691 O O . LYS A 1 84 ? -4.797 9.816 -16.568 1.00 67.88 84 LYS A O 1
ATOM 696 N N . GLN A 1 85 ? -6.591 11.176 -16.548 1.00 67.88 85 GLN A N 1
ATOM 697 C CA . GLN A 1 85 ? -7.638 10.225 -16.111 1.00 67.88 85 GLN A CA 1
ATOM 698 C C . GLN A 1 85 ? -7.854 8.993 -17.024 1.00 67.88 85 GLN A C 1
ATOM 700 O O . GLN A 1 85 ? -8.895 8.345 -16.972 1.00 67.88 85 GLN A O 1
ATOM 705 N N . ASN A 1 86 ? -6.943 8.686 -17.948 1.00 80.19 86 ASN A N 1
ATOM 706 C CA . ASN A 1 86 ? -7.067 7.547 -18.866 1.00 80.19 86 ASN A CA 1
ATOM 707 C C . ASN A 1 86 ? -6.073 6.426 -18.571 1.00 80.19 86 ASN A C 1
ATOM 709 O O . ASN A 1 86 ? -6.210 5.346 -19.147 1.00 80.19 86 ASN A O 1
ATOM 713 N N . LEU A 1 87 ? -5.097 6.677 -17.696 1.00 85.06 87 LEU A N 1
ATOM 714 C CA . LEU A 1 87 ? -4.079 5.704 -17.349 1.00 85.06 87 LEU A CA 1
ATOM 715 C C . LEU A 1 87 ? -4.687 4.580 -16.503 1.00 85.06 87 LEU A C 1
ATOM 717 O O . LEU A 1 87 ? -5.350 4.841 -15.505 1.00 85.06 87 LEU A O 1
ATOM 721 N N . VAL A 1 88 ? -4.446 3.341 -16.926 1.00 90.00 88 VAL A N 1
ATOM 722 C CA . VAL A 1 88 ? -4.949 2.109 -16.303 1.00 90.00 88 VAL A CA 1
ATOM 723 C C . VAL A 1 88 ? -3.810 1.311 -15.676 1.00 90.00 88 VAL A C 1
ATOM 725 O O . VAL A 1 88 ? -3.987 0.757 -14.598 1.00 90.00 88 VAL A O 1
ATOM 728 N N . ILE A 1 89 ? -2.638 1.266 -16.317 1.00 89.25 89 ILE A N 1
ATOM 729 C CA . ILE A 1 89 ? -1.481 0.507 -15.821 1.00 89.25 89 ILE A CA 1
ATOM 730 C C . ILE A 1 89 ? -0.241 1.387 -15.821 1.00 89.25 89 ILE A C 1
ATOM 732 O O . ILE A 1 89 ? 0.085 2.009 -16.840 1.00 89.25 89 ILE A O 1
ATOM 736 N N . MET A 1 90 ? 0.467 1.368 -14.697 1.00 89.56 90 MET A N 1
ATOM 737 C CA . MET A 1 90 ? 1.776 1.974 -14.525 1.00 89.56 90 MET A CA 1
ATOM 738 C C . MET A 1 90 ? 2.748 0.956 -13.922 1.00 89.56 90 MET A C 1
ATOM 740 O O . MET A 1 90 ? 2.537 0.495 -12.806 1.00 89.56 90 MET A O 1
ATOM 744 N N . ASP A 1 91 ? 3.818 0.631 -14.644 1.00 87.00 91 ASP A N 1
ATOM 745 C CA . ASP A 1 91 ? 4.825 -0.345 -14.215 1.00 87.00 91 ASP A CA 1
ATOM 746 C C . ASP A 1 91 ? 6.245 0.199 -14.403 1.00 87.00 91 ASP A C 1
ATOM 748 O O . ASP A 1 91 ? 6.681 0.478 -15.524 1.00 87.00 91 ASP A O 1
ATOM 752 N N . PHE A 1 92 ? 6.958 0.333 -13.288 1.00 90.31 92 PHE A N 1
ATOM 753 C CA . PHE A 1 92 ? 8.355 0.749 -13.184 1.00 90.31 92 PHE A CA 1
ATOM 754 C C . PHE A 1 92 ? 9.178 -0.241 -12.357 1.00 90.31 92 PHE A C 1
ATOM 756 O O . PHE A 1 92 ? 10.186 0.139 -11.764 1.00 90.31 92 PHE A O 1
ATOM 763 N N . THR A 1 93 ? 8.778 -1.512 -12.338 1.00 85.94 93 THR A N 1
ATOM 764 C CA . THR A 1 93 ? 9.488 -2.585 -11.631 1.00 85.94 93 THR A CA 1
ATOM 765 C C . THR A 1 93 ? 11.001 -2.509 -11.855 1.00 85.94 93 THR A C 1
ATOM 767 O O . THR A 1 93 ? 11.453 -2.440 -12.993 1.00 85.94 93 THR A O 1
ATOM 770 N N . GLY A 1 94 ? 11.797 -2.518 -10.788 1.00 81.25 94 GLY A N 1
ATOM 771 C CA . GLY A 1 94 ? 13.259 -2.533 -10.816 1.00 81.25 94 GLY A CA 1
ATOM 772 C C . GLY A 1 94 ? 13.913 -1.244 -11.319 1.00 81.25 94 GLY A C 1
ATOM 773 O O . GLY A 1 94 ? 15.063 -1.280 -11.752 1.00 81.25 94 GLY A O 1
ATOM 774 N N . CYS A 1 95 ? 13.213 -0.105 -11.318 1.00 85.50 95 CYS A N 1
ATOM 775 C CA . CYS A 1 95 ? 13.820 1.191 -11.633 1.00 85.50 95 CYS A CA 1
ATOM 776 C C . CYS A 1 95 ? 14.627 1.717 -10.436 1.00 85.50 95 CYS A C 1
ATOM 778 O O . CYS A 1 95 ? 14.205 2.627 -9.726 1.00 85.50 95 CYS A O 1
ATOM 780 N N . GLU A 1 96 ? 15.816 1.157 -10.217 1.00 83.69 96 GLU A N 1
ATOM 781 C CA . GLU A 1 96 ? 16.643 1.434 -9.034 1.00 83.69 96 GLU A CA 1
ATOM 782 C C . GLU A 1 96 ? 17.055 2.905 -8.901 1.00 83.69 96 GLU A C 1
ATOM 784 O O . GLU A 1 96 ? 17.290 3.377 -7.794 1.00 83.69 96 GLU A O 1
ATOM 789 N N . PHE A 1 97 ? 17.133 3.647 -10.007 1.00 84.62 97 PHE A N 1
ATOM 790 C CA . PHE A 1 97 ? 17.514 5.062 -10.011 1.00 84.62 97 PHE A CA 1
ATOM 791 C C . PHE A 1 97 ? 16.342 6.013 -9.761 1.00 84.62 97 PHE A C 1
ATOM 793 O O . PHE A 1 97 ? 16.577 7.205 -9.565 1.00 84.62 97 PHE A O 1
ATOM 800 N N . LEU A 1 98 ? 15.101 5.516 -9.766 1.00 86.62 98 LEU A N 1
ATOM 801 C CA . LEU A 1 98 ? 13.913 6.343 -9.611 1.00 86.62 98 LEU A CA 1
ATOM 802 C C . LEU A 1 98 ? 13.853 6.890 -8.187 1.00 86.62 98 LEU A C 1
ATOM 804 O O . LEU A 1 98 ? 13.618 6.156 -7.234 1.00 86.62 98 LEU A O 1
ATOM 808 N N . THR A 1 99 ? 14.053 8.197 -8.047 1.00 83.44 99 THR A N 1
ATOM 809 C CA . THR A 1 99 ? 14.062 8.872 -6.741 1.00 83.44 99 THR A CA 1
ATOM 810 C C . THR A 1 99 ? 12.729 9.524 -6.402 1.00 83.44 99 THR A C 1
ATOM 812 O O . THR A 1 99 ? 12.383 9.675 -5.224 1.00 83.44 99 THR A O 1
ATOM 815 N N . LYS A 1 100 ? 11.976 9.922 -7.433 1.00 79.62 100 LYS A N 1
ATOM 816 C CA . LYS A 1 100 ? 10.758 10.712 -7.291 1.00 79.62 100 LYS A CA 1
ATOM 817 C C . LYS A 1 100 ? 9.778 10.480 -8.436 1.00 79.62 100 LYS A C 1
ATOM 819 O O . LYS A 1 100 ? 10.149 10.533 -9.612 1.00 79.62 100 LYS A O 1
ATOM 824 N N . ILE A 1 101 ? 8.506 10.332 -8.070 1.00 77.00 101 ILE A N 1
ATOM 825 C CA . ILE A 1 101 ? 7.363 10.436 -8.980 1.00 77.00 101 ILE A CA 1
ATOM 826 C C . ILE A 1 101 ? 6.595 11.707 -8.609 1.00 77.00 101 ILE A C 1
ATOM 828 O O . ILE A 1 101 ? 6.117 11.836 -7.484 1.00 77.00 101 ILE A O 1
ATOM 832 N N . SER A 1 102 ? 6.502 12.662 -9.537 1.00 66.62 102 SER A N 1
ATOM 833 C CA . SER A 1 102 ? 5.811 13.942 -9.314 1.00 66.62 102 SER A CA 1
ATOM 834 C C . SER A 1 102 ? 4.894 14.306 -10.476 1.00 66.62 102 SER A C 1
ATOM 836 O O . SER A 1 102 ? 5.251 14.124 -11.641 1.00 66.62 102 SER A O 1
ATOM 838 N N . ASP A 1 103 ? 3.742 14.886 -10.144 1.00 59.25 103 ASP A N 1
ATOM 839 C CA . ASP A 1 103 ? 2.851 15.527 -11.110 1.00 59.25 103 ASP A CA 1
ATOM 840 C C . ASP A 1 103 ? 3.318 16.964 -11.393 1.00 59.25 103 ASP A C 1
ATOM 842 O O . ASP A 1 103 ? 3.631 17.732 -10.477 1.00 59.25 103 ASP A O 1
ATOM 846 N N . ILE A 1 104 ? 3.386 17.324 -12.676 1.00 46.78 104 ILE A N 1
ATOM 847 C CA . ILE A 1 104 ? 3.801 18.661 -13.136 1.00 46.78 104 ILE A CA 1
ATOM 848 C C . ILE A 1 104 ? 2.636 19.662 -13.147 1.00 46.78 104 ILE A C 1
ATOM 850 O O . ILE A 1 104 ? 2.862 20.839 -13.427 1.00 46.78 104 ILE A O 1
ATOM 854 N N . SER A 1 105 ? 1.409 19.240 -12.817 1.00 47.09 105 SER A N 1
ATOM 855 C CA . SER A 1 105 ? 0.248 20.135 -12.661 1.00 47.09 105 SER A CA 1
ATOM 856 C C . SER A 1 105 ? 0.510 21.287 -11.673 1.00 47.09 105 SER A C 1
ATOM 858 O O . SER A 1 105 ? 0.028 22.404 -11.867 1.00 47.09 105 SER A O 1
ATOM 860 N N . SER A 1 106 ? 1.395 21.058 -10.699 1.00 44.22 106 SER A N 1
ATOM 861 C CA . SER A 1 106 ? 1.912 22.037 -9.735 1.00 44.22 106 SER A CA 1
ATOM 862 C C . SER A 1 106 ? 2.763 23.171 -10.337 1.00 44.22 106 SER A C 1
ATOM 864 O O . SER A 1 106 ? 2.928 24.206 -9.699 1.00 44.22 106 SER A O 1
ATOM 866 N N . PHE A 1 107 ? 3.285 23.043 -11.564 1.00 36.81 107 PHE A N 1
ATOM 867 C CA . PHE A 1 107 ? 4.026 24.131 -12.228 1.00 36.81 107 PHE A CA 1
ATOM 868 C C . PHE A 1 107 ? 3.119 25.123 -12.975 1.00 36.81 107 PHE A C 1
ATOM 870 O O . PHE A 1 107 ? 3.565 26.226 -13.294 1.00 36.81 107 PHE A O 1
ATOM 877 N N . LEU A 1 108 ? 1.855 24.769 -13.241 1.00 34.97 108 LEU A N 1
ATOM 878 C CA . LEU A 1 108 ? 0.882 25.646 -13.910 1.00 34.97 108 LEU A CA 1
ATOM 879 C C . LEU A 1 108 ? 0.028 26.467 -12.925 1.00 34.97 108 LEU A C 1
ATOM 881 O O . LEU A 1 108 ? -0.652 27.401 -13.349 1.00 34.97 108 LEU A O 1
ATOM 885 N N . SER A 1 109 ? 0.094 26.187 -11.618 1.00 37.00 109 SER A N 1
ATOM 886 C CA . SER A 1 109 ? -0.613 26.958 -10.582 1.00 37.00 109 SER A CA 1
ATOM 887 C C . SER A 1 109 ? 0.036 28.311 -10.262 1.00 37.00 109 SER A C 1
ATOM 889 O O . SER A 1 109 ? -0.578 29.123 -9.578 1.00 37.00 109 SER A O 1
ATOM 891 N N . ASN A 1 110 ? 1.196 28.636 -10.850 1.00 34.91 110 ASN A N 1
ATOM 892 C CA . ASN A 1 110 ? 1.824 29.966 -10.755 1.00 34.91 110 ASN A CA 1
ATOM 893 C C . ASN A 1 110 ? 0.991 31.113 -11.379 1.00 34.91 110 ASN A C 1
ATOM 895 O O . ASN A 1 110 ? 1.454 32.252 -11.441 1.00 34.91 110 ASN A O 1
ATOM 899 N N . CYS A 1 111 ? -0.233 30.837 -11.839 1.00 37.00 111 CYS A N 1
ATOM 900 C CA . CYS A 1 111 ? -1.200 31.838 -12.279 1.00 37.00 111 CYS A CA 1
ATOM 901 C C . CYS A 1 111 ? -2.420 32.010 -11.349 1.00 37.00 111 CYS A C 1
ATOM 903 O O . CYS A 1 111 ? -3.283 32.817 -11.687 1.00 37.00 111 CYS A O 1
ATOM 905 N N . MET A 1 112 ? -2.523 31.326 -10.198 1.00 29.80 112 MET A N 1
ATOM 906 C CA . MET A 1 112 ? -3.615 31.551 -9.230 1.00 29.80 112 MET A CA 1
ATOM 907 C C . MET A 1 112 ? -3.138 31.507 -7.763 1.00 29.80 112 MET A C 1
ATOM 909 O O . MET A 1 112 ? -2.115 30.918 -7.445 1.00 29.80 112 MET A O 1
ATOM 913 N N . ASN A 1 113 ? -3.864 32.228 -6.901 1.00 33.03 113 ASN A N 1
ATOM 914 C CA . ASN A 1 113 ? -3.476 32.721 -5.569 1.00 33.03 113 ASN A CA 1
ATOM 915 C C . ASN A 1 113 ? -2.791 31.728 -4.589 1.00 33.03 113 ASN A C 1
ATOM 917 O O . ASN A 1 113 ? -3.131 30.549 -4.575 1.00 33.03 113 ASN A O 1
ATOM 921 N N . PRO A 1 114 ? -1.940 32.213 -3.650 1.00 39.12 114 PRO A N 1
ATOM 922 C CA . PRO A 1 114 ? -1.075 31.376 -2.802 1.00 39.12 114 PRO A CA 1
ATOM 923 C C . PRO A 1 114 ? -1.723 30.762 -1.544 1.00 39.12 114 PRO A C 1
ATOM 925 O O . PRO A 1 114 ? -0.993 30.352 -0.646 1.00 39.12 114 PRO A O 1
ATOM 928 N N . VAL A 1 115 ? -3.053 30.736 -1.409 1.00 39.88 115 VAL A N 1
ATOM 929 C CA . VAL A 1 115 ? -3.700 30.341 -0.132 1.00 39.88 115 VAL A CA 1
ATOM 930 C C . VAL A 1 115 ? -4.220 28.898 -0.133 1.00 39.88 115 VAL A C 1
ATOM 932 O O . VAL A 1 115 ? -4.340 28.300 0.928 1.00 39.88 115 VAL A O 1
ATOM 935 N N . GLU A 1 116 ? -4.404 28.283 -1.299 1.00 41.25 116 GLU A N 1
ATOM 936 C CA . GLU A 1 116 ? -4.734 26.859 -1.432 1.00 41.25 116 GLU A CA 1
ATOM 937 C C . GLU A 1 116 ? -3.982 26.304 -2.644 1.00 41.25 116 GLU A C 1
ATOM 939 O O . GLU A 1 116 ? -4.525 26.165 -3.741 1.00 41.25 116 GLU A O 1
ATOM 944 N N . VAL A 1 117 ? -2.681 26.046 -2.491 1.00 37.47 117 VAL A N 1
ATOM 945 C CA . VAL A 1 117 ? -1.950 25.321 -3.535 1.00 37.47 117 VAL A CA 1
ATOM 946 C C . VAL A 1 117 ? -2.420 23.874 -3.475 1.00 37.47 117 VAL A C 1
ATOM 948 O O . VAL A 1 117 ? -2.110 23.145 -2.541 1.00 37.47 117 VAL A O 1
ATOM 951 N N . HIS A 1 118 ? -3.233 23.516 -4.467 1.00 36.91 118 HIS A N 1
ATOM 952 C CA . HIS A 1 118 ? -3.724 22.180 -4.769 1.00 36.91 118 HIS A CA 1
ATOM 953 C C . HIS A 1 118 ? -2.645 21.100 -4.593 1.00 36.91 118 HIS A C 1
ATOM 955 O O . HIS A 1 118 ? -1.917 20.769 -5.524 1.00 36.91 118 HIS A O 1
ATOM 961 N N . ASP A 1 119 ? -2.632 20.470 -3.425 1.00 44.25 119 ASP A N 1
ATOM 962 C CA . ASP A 1 119 ? -1.999 19.167 -3.202 1.00 44.25 119 ASP A CA 1
ATOM 963 C C . ASP A 1 119 ? -2.861 18.014 -3.758 1.00 44.25 119 ASP A C 1
ATOM 965 O O . ASP A 1 119 ? -2.601 16.845 -3.484 1.00 44.25 119 ASP A O 1
ATOM 969 N N . PHE A 1 120 ? -3.907 18.309 -4.537 1.00 42.94 120 PHE A N 1
ATOM 970 C CA . PHE A 1 120 ? -4.630 17.295 -5.300 1.00 42.94 120 PHE A CA 1
ATOM 971 C C . PHE A 1 120 ? -3.766 16.866 -6.480 1.00 42.94 120 PHE A C 1
ATOM 973 O O . PHE A 1 120 ? -3.823 17.437 -7.569 1.00 42.94 120 PHE A O 1
ATOM 980 N N . VAL A 1 121 ? -2.943 15.855 -6.243 1.00 46.19 121 VAL A N 1
ATOM 981 C CA . VAL A 1 121 ? -2.207 15.169 -7.297 1.00 46.19 121 VAL A CA 1
ATOM 982 C C . VAL A 1 121 ? -3.226 14.405 -8.143 1.00 46.19 121 VAL A C 1
ATOM 984 O O . VAL A 1 121 ? -4.158 13.812 -7.602 1.00 46.19 121 VAL A O 1
ATOM 987 N N . GLY A 1 122 ? -3.090 14.483 -9.471 1.00 52.72 122 GLY A N 1
ATOM 988 C CA . GLY A 1 122 ? -4.092 14.063 -10.452 1.00 52.72 122 GLY A CA 1
ATOM 989 C C . GLY A 1 122 ? -4.945 12.841 -10.079 1.00 52.72 122 GLY A C 1
ATOM 990 O O . GLY A 1 122 ? -4.445 11.793 -9.674 1.00 52.72 122 GLY A O 1
ATOM 991 N N . PHE A 1 123 ? -6.260 12.975 -10.273 1.00 60.94 123 PHE A N 1
ATOM 992 C CA . PHE A 1 123 ? -7.247 11.906 -10.127 1.00 60.94 123 PHE A CA 1
ATOM 993 C C . PHE A 1 123 ? -6.943 10.763 -11.107 1.00 60.94 123 PHE A C 1
ATOM 995 O O . PHE A 1 123 ? -7.383 10.776 -12.254 1.00 60.94 123 PHE A O 1
ATOM 1002 N N . LEU A 1 124 ? -6.177 9.771 -10.664 1.00 74.38 124 LEU A N 1
ATOM 1003 C CA . LEU A 1 124 ? -5.936 8.522 -11.383 1.00 74.38 124 LEU A CA 1
ATOM 1004 C C . LEU A 1 124 ? -7.038 7.510 -11.044 1.00 74.38 124 LEU A C 1
ATOM 1006 O O . LEU A 1 124 ? -6.786 6.378 -10.643 1.00 74.38 124 LEU A O 1
ATOM 1010 N N . ASP A 1 125 ? -8.287 7.945 -11.198 1.00 76.12 125 ASP A N 1
ATOM 1011 C CA . ASP A 1 125 ? -9.482 7.187 -10.839 1.00 76.12 125 ASP A CA 1
ATOM 1012 C C . ASP A 1 125 ? -9.609 5.873 -11.613 1.00 76.12 125 ASP A C 1
ATOM 1014 O O . ASP A 1 125 ? -10.142 4.924 -11.055 1.00 76.12 125 ASP A O 1
ATOM 1018 N N . LYS A 1 126 ? -9.095 5.805 -12.848 1.00 84.75 126 LYS A N 1
ATOM 1019 C CA . LYS A 1 126 ? -9.069 4.603 -13.702 1.00 84.75 126 LYS A CA 1
ATOM 1020 C C . LYS A 1 126 ? -7.818 3.738 -13.557 1.00 84.75 126 LYS A C 1
ATOM 1022 O O . LYS A 1 126 ? -7.740 2.712 -14.233 1.00 84.75 126 LYS A O 1
ATOM 1027 N N . LEU A 1 127 ? -6.842 4.136 -12.741 1.00 86.31 127 LEU A N 1
ATOM 1028 C CA . LEU A 1 127 ? -5.634 3.338 -12.548 1.00 86.31 127 LEU A CA 1
ATOM 1029 C C . LEU A 1 127 ? -6.008 2.058 -11.804 1.00 86.31 127 LEU A C 1
ATOM 1031 O O . LEU A 1 127 ? -6.565 2.128 -10.716 1.00 86.31 127 LEU A O 1
ATOM 1035 N N . VAL A 1 128 ? -5.709 0.913 -12.411 1.00 89.50 128 VAL A N 1
ATOM 1036 C CA . VAL A 1 128 ? -5.991 -0.429 -11.887 1.00 89.50 128 VAL A CA 1
ATOM 1037 C C . VAL A 1 128 ? -4.730 -1.042 -11.287 1.00 89.50 128 VAL A C 1
ATOM 1039 O O . VAL A 1 128 ? -4.792 -1.637 -10.215 1.00 89.50 128 VAL A O 1
ATOM 1042 N N . GLU A 1 129 ? -3.575 -0.857 -11.929 1.00 87.88 129 GLU A N 1
ATOM 1043 C CA . GLU A 1 129 ? -2.304 -1.419 -11.464 1.00 87.88 129 GLU A CA 1
ATOM 1044 C C . GLU A 1 129 ? -1.225 -0.340 -11.362 1.00 87.88 129 GLU A C 1
ATOM 1046 O O . GLU A 1 129 ? -0.933 0.361 -12.339 1.00 87.88 129 GLU A O 1
ATOM 1051 N N . LEU A 1 130 ? -0.601 -0.258 -10.187 1.00 87.38 130 LEU A N 1
ATOM 1052 C CA . LEU A 1 130 ? 0.601 0.525 -9.935 1.00 87.38 130 LEU A CA 1
ATOM 1053 C C . LEU A 1 130 ? 1.701 -0.393 -9.399 1.00 87.38 130 LEU A C 1
ATOM 1055 O O . LEU A 1 130 ? 1.587 -0.929 -8.299 1.00 87.38 130 LEU A O 1
ATOM 1059 N N . ILE A 1 131 ? 2.769 -0.556 -10.176 1.00 85.44 131 ILE A N 1
ATOM 1060 C CA . ILE A 1 131 ? 3.847 -1.509 -9.908 1.00 85.44 131 ILE A CA 1
ATOM 1061 C C . ILE A 1 131 ? 5.173 -0.751 -9.829 1.00 85.44 131 ILE A C 1
ATOM 1063 O O . ILE A 1 131 ? 5.695 -0.284 -10.840 1.00 85.44 131 ILE A O 1
ATOM 1067 N N . LEU A 1 132 ? 5.709 -0.604 -8.621 1.00 86.62 132 LEU A N 1
ATOM 1068 C CA . LEU A 1 132 ? 6.978 0.070 -8.317 1.00 86.62 132 LEU A CA 1
ATOM 1069 C C . LEU A 1 132 ? 7.954 -0.866 -7.589 1.00 86.62 132 LEU A C 1
ATOM 1071 O O . LEU A 1 132 ? 8.920 -0.407 -6.983 1.00 86.62 132 LEU A O 1
ATOM 1075 N N . ASN A 1 133 ? 7.709 -2.175 -7.648 1.00 82.06 133 ASN A N 1
ATOM 1076 C CA . ASN A 1 133 ? 8.546 -3.202 -7.045 1.00 82.06 133 ASN A CA 1
ATOM 1077 C C . ASN A 1 133 ? 10.040 -2.975 -7.318 1.00 82.06 133 ASN A C 1
ATOM 1079 O O . ASN A 1 133 ? 10.412 -2.693 -8.452 1.00 82.06 133 ASN A O 1
ATOM 1083 N N . GLY A 1 134 ? 10.915 -3.112 -6.321 1.00 77.19 134 GLY A N 1
ATOM 1084 C CA . GLY A 1 134 ? 12.367 -2.974 -6.503 1.00 77.19 134 GLY A CA 1
ATOM 1085 C C . GLY A 1 134 ? 12.869 -1.554 -6.807 1.00 77.19 134 GLY A C 1
ATOM 1086 O O . GLY A 1 134 ? 13.974 -1.396 -7.327 1.00 77.19 134 GLY A O 1
ATOM 1087 N N . CYS A 1 135 ? 12.089 -0.507 -6.519 1.00 83.56 135 CYS A N 1
ATOM 1088 C CA . CYS A 1 135 ? 12.532 0.887 -6.636 1.00 83.56 135 CYS A CA 1
ATOM 1089 C C . CYS A 1 135 ? 13.244 1.354 -5.352 1.00 83.56 135 CYS A C 1
ATOM 1091 O O . CYS A 1 135 ? 12.745 2.197 -4.605 1.00 83.56 135 CYS A O 1
ATOM 1093 N N . TYR A 1 136 ? 14.441 0.823 -5.091 1.00 80.25 136 TYR A N 1
ATOM 1094 C CA . TYR A 1 136 ? 15.165 1.019 -3.825 1.00 80.25 136 TYR A CA 1
ATOM 1095 C C . TYR A 1 136 ? 15.431 2.475 -3.434 1.00 80.25 136 TYR A C 1
ATOM 1097 O O . TYR A 1 136 ? 15.445 2.776 -2.245 1.00 80.25 136 TYR A O 1
ATOM 1105 N N . ASN A 1 137 ? 15.646 3.374 -4.402 1.00 82.50 137 ASN A N 1
ATOM 1106 C CA . ASN A 1 137 ? 15.948 4.788 -4.149 1.00 82.50 137 ASN A CA 1
ATOM 1107 C C . ASN A 1 137 ? 14.714 5.700 -4.179 1.00 82.50 137 ASN A C 1
ATOM 1109 O O . ASN A 1 137 ? 14.876 6.919 -4.071 1.00 82.50 137 ASN A O 1
ATOM 1113 N N . LEU A 1 138 ? 13.500 5.154 -4.318 1.00 83.12 138 LEU A N 1
ATOM 1114 C CA . LEU A 1 138 ? 12.277 5.951 -4.349 1.00 83.12 138 LEU A CA 1
ATOM 1115 C C . LEU A 1 138 ? 12.049 6.583 -2.975 1.00 83.12 138 LEU A C 1
ATOM 1117 O O . LEU A 1 138 ? 11.711 5.891 -2.026 1.00 83.12 138 LEU A O 1
ATOM 1121 N N . LYS A 1 139 ? 12.240 7.903 -2.870 1.00 78.25 139 LYS A N 1
ATOM 1122 C CA . LYS A 1 139 ? 12.132 8.643 -1.599 1.00 78.25 139 LYS A CA 1
ATOM 1123 C C . LYS A 1 139 ? 10.755 9.238 -1.377 1.00 78.25 139 LYS A C 1
ATOM 1125 O O . LYS A 1 139 ? 10.278 9.305 -0.248 1.00 78.25 139 LYS A O 1
ATOM 1130 N N . SER A 1 140 ? 10.151 9.722 -2.460 1.00 70.69 140 SER A N 1
ATOM 1131 C CA . SER A 1 140 ? 8.883 10.445 -2.416 1.00 70.69 140 SER A CA 1
ATOM 1132 C C . SER A 1 140 ? 7.933 9.940 -3.489 1.00 70.69 140 SER A C 1
ATOM 1134 O O . SER A 1 140 ? 8.288 9.839 -4.668 1.00 70.69 140 SER A O 1
ATOM 1136 N N . PHE A 1 141 ? 6.718 9.654 -3.041 1.00 69.00 141 PHE A N 1
ATOM 1137 C CA . PHE A 1 141 ? 5.570 9.305 -3.854 1.00 69.00 141 PHE A CA 1
ATOM 1138 C C . PHE A 1 141 ? 4.445 10.301 -3.526 1.00 69.00 141 PHE A C 1
ATOM 1140 O O . PHE A 1 141 ? 4.410 10.801 -2.396 1.00 69.00 141 PHE A O 1
ATOM 1147 N N . PRO A 1 142 ? 3.572 10.671 -4.480 1.00 65.81 142 PRO A N 1
ATOM 1148 C CA . PRO A 1 142 ? 2.552 11.670 -4.213 1.00 65.81 142 PRO A CA 1
ATOM 1149 C C . PRO A 1 142 ? 1.610 11.192 -3.102 1.00 65.81 142 PRO A C 1
ATOM 1151 O O . PRO A 1 142 ? 1.032 10.114 -3.200 1.00 65.81 142 PRO A O 1
ATOM 1154 N N . MET A 1 143 ? 1.486 11.992 -2.041 1.00 58.00 143 MET A N 1
ATOM 1155 C CA . MET A 1 143 ? 0.822 11.583 -0.794 1.00 58.00 143 MET A CA 1
ATOM 1156 C C . MET A 1 143 ? -0.706 11.581 -0.885 1.00 58.00 143 MET A C 1
ATOM 1158 O O . MET A 1 143 ? -1.339 10.834 -0.150 1.00 58.00 143 MET A O 1
ATOM 1162 N N . ARG A 1 144 ? -1.284 12.368 -1.802 1.00 62.25 144 ARG A N 1
ATOM 1163 C CA . ARG A 1 144 ? -2.733 12.554 -1.972 1.00 62.25 144 ARG A CA 1
ATOM 1164 C C . ARG A 1 144 ? -3.187 12.089 -3.350 1.00 62.25 144 ARG A C 1
ATOM 1166 O O . ARG A 1 144 ? -3.287 12.884 -4.282 1.00 62.25 144 ARG A O 1
ATOM 1173 N N . LEU A 1 145 ? -3.432 10.789 -3.494 1.00 62.31 145 LEU A N 1
ATOM 1174 C CA . LEU A 1 145 ? -3.922 10.201 -4.742 1.00 62.31 145 LEU A CA 1
ATOM 1175 C C . LEU A 1 145 ? -5.301 9.581 -4.543 1.00 62.31 145 LEU A C 1
ATOM 1177 O O . LEU A 1 145 ? -5.499 8.706 -3.704 1.00 62.31 145 LEU A O 1
ATOM 1181 N N . GLN A 1 146 ? -6.254 9.988 -5.379 1.00 69.94 146 GLN A N 1
ATOM 1182 C CA . GLN A 1 146 ? -7.578 9.379 -5.416 1.00 69.94 146 GLN A CA 1
ATOM 1183 C C . GLN A 1 146 ? -7.587 8.176 -6.379 1.00 69.94 146 GLN A C 1
ATOM 1185 O O . GLN A 1 146 ? -7.988 8.293 -7.538 1.00 69.94 146 GLN A O 1
ATOM 1190 N N . LEU A 1 147 ? -7.159 7.013 -5.888 1.00 77.44 147 LEU A N 1
ATOM 1191 C CA . LEU A 1 147 ? -6.984 5.775 -6.662 1.00 77.44 147 LEU A CA 1
ATOM 1192 C C . LEU A 1 147 ? -8.193 4.825 -6.548 1.00 77.44 147 LEU A C 1
ATOM 1194 O O . LEU A 1 147 ? -8.066 3.687 -6.104 1.00 77.44 147 LEU A O 1
ATOM 1198 N N . ARG A 1 148 ? -9.393 5.289 -6.929 1.00 78.88 148 ARG A N 1
ATOM 1199 C CA . ARG A 1 148 ? -10.655 4.550 -6.690 1.00 78.88 148 ARG A CA 1
ATOM 1200 C C . ARG A 1 148 ? -10.717 3.175 -7.358 1.00 78.88 148 ARG A C 1
ATOM 1202 O O . ARG A 1 148 ? -11.268 2.266 -6.753 1.00 78.88 148 ARG A O 1
ATOM 1209 N N . SER A 1 149 ? -10.171 3.023 -8.568 1.00 85.81 149 SER A N 1
ATOM 1210 C CA . SER A 1 149 ? -10.203 1.745 -9.304 1.00 85.81 149 SER A CA 1
ATOM 1211 C C . SER A 1 149 ? -8.973 0.866 -9.085 1.00 85.81 149 SER A C 1
ATOM 1213 O O . SER A 1 149 ? -8.863 -0.166 -9.747 1.00 85.81 149 SER A O 1
ATOM 1215 N N . LEU A 1 150 ? -8.037 1.262 -8.216 1.00 86.69 150 LEU A N 1
ATOM 1216 C CA . LEU A 1 150 ? -6.791 0.519 -8.051 1.00 86.69 150 LEU A CA 1
ATOM 1217 C C . LEU A 1 150 ? -7.087 -0.847 -7.455 1.00 86.69 150 LEU A C 1
ATOM 1219 O O . LEU A 1 150 ? -7.745 -0.920 -6.427 1.00 86.69 150 LEU A O 1
ATOM 1223 N N . GLN A 1 151 ? -6.580 -1.892 -8.101 1.00 87.19 151 GLN A N 1
ATOM 1224 C CA . GLN A 1 151 ? -6.681 -3.290 -7.689 1.00 87.19 151 GLN A CA 1
ATOM 1225 C C . GLN A 1 151 ? -5.346 -3.833 -7.182 1.00 87.19 151 GLN A C 1
ATOM 1227 O O . GLN A 1 151 ? -5.334 -4.708 -6.319 1.00 87.19 151 GLN A O 1
ATOM 1232 N N . PHE A 1 152 ? -4.221 -3.312 -7.681 1.00 83.94 152 PHE A N 1
ATOM 1233 C CA . PHE A 1 152 ? -2.890 -3.744 -7.262 1.00 83.94 152 PHE A CA 1
ATOM 1234 C C . PHE A 1 152 ? -1.942 -2.568 -7.016 1.00 83.94 152 PHE A C 1
ATOM 1236 O O . PHE A 1 152 ? -1.779 -1.702 -7.881 1.00 83.94 152 PHE A O 1
ATOM 1243 N N . LEU A 1 153 ? -1.284 -2.590 -5.854 1.00 83.25 153 LEU A N 1
ATOM 1244 C CA . LEU A 1 153 ? -0.206 -1.678 -5.480 1.00 83.25 153 LEU A CA 1
ATOM 1245 C C . LEU A 1 153 ? 1.045 -2.466 -5.067 1.00 83.25 153 LEU A C 1
ATOM 1247 O O . LEU A 1 153 ? 1.082 -3.057 -3.991 1.00 83.25 153 LEU A O 1
ATOM 1251 N N . GLY A 1 154 ? 2.076 -2.450 -5.906 1.00 81.06 154 GLY A N 1
ATOM 1252 C CA . GLY A 1 154 ? 3.367 -3.074 -5.620 1.00 81.06 154 GLY A CA 1
ATOM 1253 C C . GLY A 1 154 ? 4.427 -2.041 -5.254 1.00 81.06 154 GLY A C 1
ATOM 1254 O O . GLY A 1 154 ? 4.756 -1.184 -6.072 1.00 81.06 154 GLY A O 1
ATOM 1255 N N . LEU A 1 155 ? 4.967 -2.114 -4.040 1.00 79.12 155 LEU A N 1
ATOM 1256 C CA . LEU A 1 155 ? 6.042 -1.251 -3.534 1.00 79.12 155 LEU A CA 1
ATOM 1257 C C . LEU A 1 155 ? 7.215 -2.071 -2.973 1.00 79.12 155 LEU A C 1
ATOM 1259 O O . LEU A 1 155 ? 8.116 -1.513 -2.358 1.00 79.12 155 LEU A O 1
ATOM 1263 N N . ASP A 1 156 ? 7.244 -3.384 -3.172 1.00 72.62 156 ASP A N 1
ATOM 1264 C CA . ASP A 1 156 ? 8.263 -4.267 -2.614 1.00 72.62 156 ASP A CA 1
ATOM 1265 C C . ASP A 1 156 ? 9.418 -4.564 -3.582 1.00 72.62 156 ASP A C 1
ATOM 1267 O O . ASP A 1 156 ? 9.191 -4.947 -4.731 1.00 72.62 156 ASP A O 1
ATOM 1271 N N . PRO A 1 157 ? 10.681 -4.476 -3.152 1.00 68.44 157 PRO A N 1
ATOM 1272 C CA . PRO A 1 157 ? 11.203 -3.660 -2.054 1.00 68.44 157 PRO A CA 1
ATOM 1273 C C . PRO A 1 157 ? 11.412 -2.189 -2.467 1.00 68.44 157 PRO A C 1
ATOM 127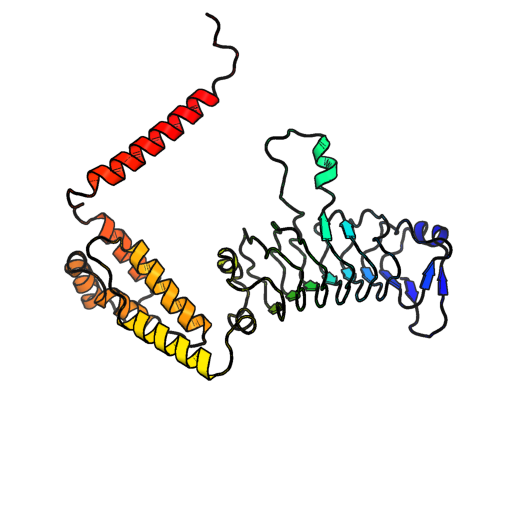5 O O . PRO A 1 157 ? 12.029 -1.897 -3.492 1.00 68.44 157 PRO A O 1
ATOM 1278 N N . CYS A 1 158 ? 10.954 -1.248 -1.636 1.00 75.38 158 CYS A N 1
ATOM 1279 C CA . CYS A 1 158 ? 11.226 0.196 -1.747 1.00 75.38 158 CYS A CA 1
ATOM 1280 C C . CYS A 1 158 ? 11.811 0.706 -0.424 1.00 75.38 158 CYS A C 1
ATOM 1282 O O . CYS A 1 158 ? 11.135 1.335 0.391 1.00 75.38 158 CYS A O 1
ATOM 1284 N N . SER A 1 159 ? 13.086 0.406 -0.194 1.00 74.69 159 SER A N 1
ATOM 1285 C CA . SER A 1 159 ? 13.764 0.632 1.086 1.00 74.69 159 SER A CA 1
ATOM 1286 C C . SER A 1 159 ? 14.085 2.098 1.408 1.00 74.69 159 SER A C 1
ATOM 1288 O O . SER A 1 159 ? 14.340 2.410 2.562 1.00 74.69 159 SER A O 1
ATOM 1290 N N . SER A 1 160 ? 14.069 3.020 0.439 1.00 76.88 160 SER A N 1
ATOM 1291 C CA . SER A 1 160 ? 14.285 4.458 0.704 1.00 76.88 160 SER A CA 1
ATOM 1292 C C . SER A 1 160 ? 12.998 5.269 0.843 1.00 76.88 160 SER A C 1
ATOM 1294 O O . SER A 1 160 ? 13.078 6.491 1.005 1.00 76.88 160 SER A O 1
ATOM 1296 N N . LEU A 1 161 ? 11.826 4.637 0.740 1.00 75.19 161 LEU A N 1
ATOM 1297 C CA . LEU A 1 161 ? 10.551 5.346 0.788 1.00 75.19 161 LEU A CA 1
ATOM 1298 C C . LEU A 1 161 ? 10.330 5.859 2.215 1.00 75.19 161 LEU A C 1
ATOM 1300 O O . LEU A 1 161 ? 10.318 5.071 3.152 1.00 75.19 161 LEU A O 1
ATOM 1304 N N . GLN A 1 162 ? 10.220 7.183 2.381 1.00 66.69 162 GLN A N 1
ATOM 1305 C CA . GLN A 1 162 ? 10.198 7.821 3.709 1.00 66.69 162 GLN A CA 1
ATOM 1306 C C . GLN A 1 162 ? 8.787 8.043 4.263 1.00 66.69 162 GLN A C 1
ATOM 1308 O O . GLN A 1 162 ? 8.629 8.129 5.473 1.00 66.69 162 GLN A O 1
ATOM 1313 N N . ASN A 1 163 ? 7.770 8.151 3.401 1.00 64.38 163 ASN A N 1
ATOM 1314 C CA . ASN A 1 163 ? 6.375 8.347 3.805 1.00 64.38 163 ASN A CA 1
ATOM 1315 C C . ASN A 1 163 ? 5.436 7.406 3.034 1.00 64.38 163 ASN A C 1
ATOM 1317 O O . ASN A 1 163 ? 5.531 7.320 1.806 1.00 64.38 163 ASN A O 1
ATOM 1321 N N . PHE A 1 164 ? 4.538 6.719 3.747 1.00 63.06 164 PHE A N 1
ATOM 1322 C CA . PHE A 1 164 ? 3.443 5.950 3.151 1.00 63.06 164 PHE A CA 1
ATOM 1323 C C . PHE A 1 164 ? 2.280 6.887 2.781 1.00 63.06 164 PHE A C 1
ATOM 1325 O O . PHE A 1 164 ? 2.194 8.011 3.269 1.00 63.06 164 PHE A O 1
ATOM 1332 N N . LEU A 1 165 ? 1.400 6.432 1.890 1.00 65.25 165 LEU A N 1
ATOM 1333 C CA . LEU A 1 165 ? 0.255 7.187 1.378 1.00 65.25 165 LEU A CA 1
ATOM 1334 C C . LEU A 1 165 ? -0.680 7.687 2.496 1.00 65.25 165 LEU A C 1
ATOM 1336 O O . LEU A 1 165 ? -1.173 6.905 3.313 1.00 65.25 165 LEU A O 1
ATOM 1340 N N . GLU A 1 166 ? -0.999 8.982 2.486 1.00 63.09 166 GLU A N 1
ATOM 1341 C CA . GLU A 1 166 ? -2.095 9.523 3.289 1.00 63.09 166 GLU A CA 1
ATOM 1342 C C . GLU A 1 166 ? -3.394 9.313 2.503 1.00 63.09 166 GLU A C 1
ATOM 1344 O O . GLU A 1 166 ? -3.780 10.091 1.633 1.00 63.09 166 GLU A O 1
ATOM 1349 N N . ILE A 1 167 ? -4.029 8.167 2.741 1.00 68.00 167 ILE A N 1
ATOM 1350 C CA . ILE A 1 167 ? -5.266 7.794 2.062 1.00 68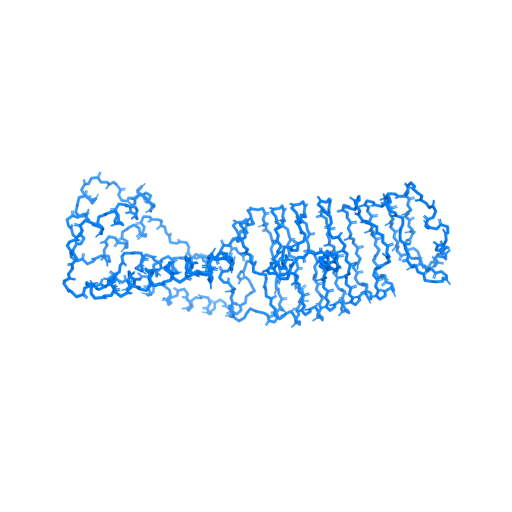.00 167 ILE A CA 1
ATOM 1351 C C . ILE A 1 167 ? -6.400 8.635 2.654 1.00 68.00 167 ILE A C 1
ATOM 1353 O O . ILE A 1 167 ? -6.783 8.446 3.803 1.00 68.00 167 ILE A O 1
ATOM 1357 N N . GLU A 1 168 ? -6.929 9.570 1.869 1.00 65.38 168 GLU A N 1
ATOM 1358 C CA . GLU A 1 168 ? -8.069 10.416 2.261 1.00 65.38 168 GLU A CA 1
ATOM 1359 C C . GLU A 1 168 ? -9.426 9.813 1.854 1.00 65.38 168 GLU A C 1
ATOM 1361 O O . GLU A 1 168 ? -10.473 10.240 2.339 1.00 65.38 168 GLU A O 1
ATOM 1366 N N . PHE A 1 169 ? -9.429 8.818 0.956 1.00 71.62 169 PHE A N 1
ATOM 1367 C CA . PHE A 1 169 ? -10.648 8.235 0.391 1.00 71.62 169 PHE A CA 1
ATOM 1368 C C . PHE A 1 169 ? -10.610 6.702 0.389 1.00 71.62 169 PHE A C 1
ATOM 1370 O O . PHE A 1 169 ? -9.574 6.134 0.045 1.00 71.62 169 PHE A O 1
ATOM 1377 N N . PRO A 1 170 ? -11.742 6.021 0.664 1.00 72.31 170 PRO A N 1
ATOM 1378 C CA . PRO A 1 170 ? -11.838 4.568 0.569 1.00 72.31 170 PRO A CA 1
ATOM 1379 C C . PRO A 1 170 ? -11.386 4.009 -0.790 1.00 72.31 170 PRO A C 1
ATOM 1381 O O . PRO A 1 170 ? -11.850 4.450 -1.845 1.00 72.31 170 PRO A O 1
ATOM 1384 N N . MET A 1 171 ? -10.519 2.999 -0.755 1.00 78.56 171 MET A N 1
ATOM 1385 C CA . MET A 1 171 ? -10.054 2.217 -1.902 1.00 78.56 171 MET A CA 1
ATOM 1386 C C . MET A 1 171 ? -10.762 0.858 -1.915 1.00 78.56 171 MET A C 1
ATOM 1388 O O . MET A 1 171 ? -10.196 -0.174 -1.560 1.00 78.56 171 MET A O 1
ATOM 1392 N N . GLU A 1 172 ? -12.040 0.869 -2.292 1.00 79.50 172 GLU A N 1
ATOM 1393 C CA . GLU A 1 172 ? -12.935 -0.301 -2.238 1.00 79.50 172 GLU A CA 1
ATOM 1394 C C . GLU A 1 172 ? -12.555 -1.425 -3.214 1.00 79.50 172 GLU A C 1
ATOM 1396 O O . GLU A 1 172 ? -12.967 -2.567 -3.029 1.00 79.50 172 GLU A O 1
ATOM 1401 N N . HIS A 1 173 ? -11.766 -1.118 -4.246 1.00 84.06 173 HIS A N 1
ATOM 1402 C CA . HIS A 1 173 ? -11.364 -2.073 -5.280 1.00 84.06 173 HIS A CA 1
ATOM 1403 C C . HIS A 1 173 ? -9.948 -2.627 -5.106 1.00 84.06 173 HIS A C 1
ATOM 1405 O O . HIS A 1 173 ? -9.545 -3.464 -5.908 1.00 84.06 173 HIS A O 1
ATOM 1411 N N . LEU A 1 174 ? -9.199 -2.192 -4.087 1.00 81.12 174 LEU A N 1
ATOM 1412 C CA . LEU A 1 174 ? -7.811 -2.612 -3.906 1.00 81.12 174 LEU A CA 1
ATOM 1413 C C . LEU A 1 174 ? -7.741 -4.068 -3.464 1.00 81.12 174 LEU A C 1
ATOM 1415 O O . LEU A 1 174 ? -7.970 -4.355 -2.306 1.00 81.12 174 LEU A O 1
ATOM 1419 N N . GLU A 1 175 ? -7.397 -4.986 -4.358 1.00 81.00 175 GLU A N 1
ATOM 1420 C CA . GLU A 1 175 ? -7.397 -6.420 -4.059 1.00 81.00 175 GLU A CA 1
ATOM 1421 C C . GLU A 1 175 ? -6.101 -6.892 -3.406 1.00 81.00 175 GLU A C 1
ATOM 1423 O O . GLU A 1 175 ? -6.142 -7.784 -2.562 1.00 81.00 175 GLU A O 1
ATOM 1428 N N . ARG A 1 176 ? -4.963 -6.319 -3.818 1.00 77.56 176 ARG A N 1
ATOM 1429 C CA . ARG A 1 176 ? -3.621 -6.746 -3.407 1.00 77.56 176 ARG A CA 1
ATOM 1430 C C . ARG A 1 176 ? -2.694 -5.552 -3.194 1.00 77.56 176 ARG A C 1
ATOM 1432 O O . ARG A 1 176 ? -2.623 -4.647 -4.028 1.00 77.56 176 ARG A O 1
ATOM 1439 N N . ILE A 1 177 ? -1.923 -5.598 -2.116 1.00 78.81 177 ILE A N 1
ATOM 1440 C CA . ILE A 1 177 ? -0.833 -4.664 -1.832 1.00 78.81 177 ILE A CA 1
ATOM 1441 C C . ILE A 1 177 ? 0.422 -5.464 -1.505 1.00 78.81 177 ILE A C 1
ATOM 1443 O O . ILE A 1 177 ? 0.327 -6.538 -0.920 1.00 78.81 177 ILE A O 1
ATOM 1447 N N . SER A 1 178 ? 1.591 -4.966 -1.889 1.00 72.88 178 SER A N 1
ATOM 1448 C CA . SER A 1 178 ? 2.850 -5.641 -1.598 1.00 72.88 178 SER A CA 1
ATOM 1449 C C . SER A 1 178 ? 3.899 -4.641 -1.130 1.00 72.88 178 SER A C 1
ATOM 1451 O O . SER A 1 178 ? 4.220 -3.693 -1.845 1.00 72.88 178 SER A O 1
ATOM 1453 N N . LEU A 1 179 ? 4.374 -4.822 0.106 1.00 72.19 179 LEU A N 1
ATOM 1454 C CA . LEU A 1 179 ? 5.202 -3.855 0.844 1.00 72.19 179 LEU A CA 1
ATOM 1455 C C . LEU A 1 179 ? 6.487 -4.474 1.438 1.00 72.19 179 LEU A C 1
ATOM 1457 O O . LEU A 1 179 ? 7.119 -3.846 2.288 1.00 72.19 179 LEU A O 1
ATOM 1461 N N . ILE A 1 180 ? 6.865 -5.696 1.029 1.00 66.94 180 ILE A N 1
ATOM 1462 C CA . ILE A 1 180 ? 8.028 -6.459 1.538 1.00 66.94 180 ILE A CA 1
ATOM 1463 C C . ILE A 1 180 ? 9.302 -5.601 1.533 1.00 66.94 180 ILE A C 1
ATOM 1465 O O . ILE A 1 180 ? 9.608 -4.953 0.535 1.00 66.94 180 ILE A O 1
ATOM 1469 N N . ASP A 1 181 ? 10.028 -5.589 2.658 1.00 63.78 181 ASP A N 1
ATOM 1470 C CA . ASP A 1 181 ? 11.302 -4.874 2.851 1.00 63.78 181 ASP A CA 1
ATOM 1471 C C . ASP A 1 181 ? 11.264 -3.372 2.483 1.00 63.78 181 ASP A C 1
ATOM 1473 O O . ASP A 1 181 ? 12.265 -2.773 2.074 1.00 63.78 181 ASP A O 1
ATOM 1477 N N . THR A 1 182 ? 10.101 -2.732 2.641 1.00 63.34 182 THR A N 1
ATOM 1478 C CA . THR A 1 182 ? 9.989 -1.268 2.640 1.00 63.34 182 THR A CA 1
ATOM 1479 C C . THR A 1 182 ? 10.356 -0.730 4.023 1.00 63.34 182 THR A C 1
ATOM 1481 O O . THR A 1 182 ? 9.897 -1.242 5.040 1.00 63.34 182 THR A O 1
ATOM 1484 N N . ALA A 1 183 ? 11.190 0.313 4.097 1.00 56.62 183 ALA A N 1
ATOM 1485 C CA . ALA A 1 183 ? 11.713 0.829 5.374 1.00 56.62 183 ALA A CA 1
ATOM 1486 C C . ALA A 1 183 ? 10.669 1.541 6.259 1.00 56.62 183 ALA A C 1
ATOM 1488 O O . ALA A 1 183 ? 11.017 2.142 7.268 1.00 56.62 183 ALA A O 1
ATOM 1489 N N . LEU A 1 184 ? 9.400 1.522 5.854 1.00 55.94 184 LEU A N 1
ATOM 1490 C CA . LEU A 1 184 ? 8.383 2.475 6.280 1.00 55.94 184 LEU A CA 1
ATOM 1491 C C . LEU A 1 184 ? 7.456 1.974 7.381 1.00 55.94 184 LEU A C 1
ATOM 1493 O O . LEU A 1 184 ? 6.677 2.756 7.912 1.00 55.94 184 LEU A O 1
ATOM 1497 N N . ILE A 1 185 ? 7.485 0.688 7.704 1.00 54.06 185 ILE A N 1
ATOM 1498 C CA . ILE A 1 185 ? 6.427 0.101 8.518 1.00 54.06 185 ILE A CA 1
ATOM 1499 C C . ILE A 1 185 ? 7.028 -0.426 9.826 1.00 54.06 185 ILE A C 1
ATOM 1501 O O . ILE A 1 185 ? 7.128 -1.623 10.090 1.00 54.06 185 ILE A O 1
ATOM 1505 N N . GLU A 1 186 ? 7.448 0.513 10.668 1.00 49.81 186 GLU A N 1
ATOM 1506 C CA . GLU A 1 186 ? 7.492 0.259 12.112 1.00 49.81 186 GLU A CA 1
ATOM 1507 C C . GLU A 1 186 ? 6.066 0.352 12.697 1.00 49.81 186 GLU A C 1
ATOM 1509 O O . GLU A 1 186 ? 5.700 -0.463 13.542 1.00 49.81 186 GLU A O 1
ATOM 1514 N N . GLU A 1 187 ? 5.224 1.254 12.165 1.00 51.84 187 GLU A N 1
ATOM 1515 C CA . GLU A 1 187 ? 3.783 1.363 12.438 1.00 51.84 187 GLU A CA 1
ATOM 1516 C C . GLU A 1 187 ? 3.016 1.739 11.154 1.00 51.84 187 GLU A C 1
ATOM 1518 O O . GLU A 1 187 ? 3.458 2.581 10.371 1.00 51.84 187 GLU A O 1
ATOM 1523 N N . LEU A 1 188 ? 1.858 1.114 10.915 1.00 59.53 188 LEU A N 1
ATOM 1524 C CA . LEU A 1 188 ? 0.994 1.440 9.773 1.00 59.53 188 LEU A CA 1
ATOM 1525 C C . LEU A 1 188 ? 0.264 2.774 10.027 1.00 59.53 188 LEU A C 1
ATOM 1527 O O . LEU A 1 188 ? -0.253 2.975 11.129 1.00 59.53 188 LEU A O 1
ATOM 1531 N N . PRO A 1 189 ? 0.160 3.678 9.035 1.00 64.62 189 PRO A N 1
ATOM 1532 C CA . PRO A 1 189 ? -0.532 4.947 9.226 1.00 64.62 189 PRO A CA 1
ATOM 1533 C C . PRO A 1 189 ? -2.030 4.738 9.459 1.00 64.62 189 PRO A C 1
ATOM 1535 O O . PRO A 1 189 ? -2.638 3.802 8.937 1.00 64.62 189 PRO A O 1
ATOM 1538 N N . SER A 1 190 ? -2.654 5.661 10.195 1.00 66.31 190 SER A N 1
ATOM 1539 C CA . SER A 1 190 ? -4.093 5.623 10.500 1.00 66.31 190 SER A CA 1
ATOM 1540 C C . SER A 1 190 ? -4.975 5.587 9.248 1.00 66.31 190 SER A C 1
ATOM 1542 O O . SER A 1 190 ? -6.071 5.036 9.290 1.00 66.31 190 SER A O 1
ATOM 1544 N N . SER A 1 191 ? -4.480 6.111 8.124 1.00 68.06 191 SER A N 1
ATOM 1545 C CA . SER A 1 191 ? -5.132 6.091 6.813 1.00 68.06 191 SER A CA 1
ATOM 1546 C C . SER A 1 191 ? -5.338 4.682 6.240 1.00 68.06 191 SER A C 1
ATOM 1548 O O . SER A 1 191 ? -6.131 4.509 5.316 1.00 68.06 191 SER A O 1
ATOM 1550 N N . ILE A 1 192 ? -4.697 3.646 6.791 1.00 70.38 192 ILE A N 1
ATOM 1551 C CA . ILE A 1 192 ? -4.871 2.268 6.319 1.00 70.38 192 ILE A CA 1
ATOM 1552 C C . ILE A 1 192 ? -6.311 1.759 6.446 1.00 70.38 192 ILE A C 1
ATOM 1554 O O . ILE A 1 192 ? -6.726 0.883 5.689 1.00 70.38 192 ILE A O 1
ATOM 1558 N N . VAL A 1 193 ? -7.100 2.357 7.347 1.00 66.12 193 VAL A N 1
ATOM 1559 C CA . VAL A 1 193 ? -8.537 2.073 7.503 1.00 66.12 193 VAL A CA 1
ATOM 1560 C C . VAL A 1 193 ? -9.342 2.337 6.231 1.00 66.12 193 VAL A C 1
ATOM 1562 O O . VAL A 1 193 ? -10.465 1.865 6.121 1.00 66.12 193 VAL A O 1
ATOM 1565 N N . TYR A 1 194 ? -8.789 3.078 5.269 1.00 71.12 194 TYR A N 1
ATOM 1566 C CA . TYR A 1 194 ? -9.424 3.341 3.984 1.00 71.12 194 TYR A CA 1
ATOM 1567 C C . TYR A 1 194 ? -9.126 2.270 2.923 1.00 71.12 194 TYR A C 1
ATOM 1569 O O . TYR A 1 194 ? -9.687 2.335 1.830 1.00 71.12 194 TYR A O 1
ATOM 1577 N N . LEU A 1 195 ? -8.306 1.251 3.205 1.00 74.12 195 LEU A N 1
ATOM 1578 C CA . LEU A 1 195 ? -8.021 0.148 2.277 1.00 74.12 195 LEU A CA 1
ATOM 1579 C C . LEU A 1 195 ? -9.088 -0.962 2.326 1.00 74.12 195 LEU A C 1
ATOM 1581 O O . LEU A 1 195 ? -8.781 -2.141 2.483 1.00 74.12 195 LEU A O 1
ATOM 1585 N N . ASN A 1 196 ? -10.357 -0.582 2.173 1.00 69.69 196 ASN A N 1
ATOM 1586 C CA . ASN A 1 196 ? -11.516 -1.466 2.351 1.00 69.69 196 ASN A CA 1
ATOM 1587 C C . ASN A 1 196 ? -11.575 -2.655 1.377 1.00 69.69 196 ASN A C 1
ATOM 1589 O O . ASN A 1 196 ? -12.202 -3.664 1.693 1.00 69.69 196 ASN A O 1
ATOM 1593 N N . GLY A 1 197 ? -10.968 -2.535 0.190 1.00 63.78 197 GLY A N 1
ATOM 1594 C CA . GLY A 1 197 ? -10.928 -3.617 -0.796 1.00 63.78 197 GLY A CA 1
ATOM 1595 C C . GLY A 1 197 ? -9.956 -4.743 -0.441 1.00 63.78 197 GLY A C 1
ATOM 1596 O O . GLY A 1 197 ? -10.107 -5.860 -0.948 1.00 63.78 197 GLY A O 1
ATOM 1597 N N . LEU A 1 198 ? -8.964 -4.469 0.420 1.00 67.06 198 LEU A N 1
ATOM 1598 C CA . LEU A 1 198 ? -7.903 -5.428 0.698 1.00 67.06 198 LEU A CA 1
ATOM 1599 C C . LEU A 1 198 ? -8.475 -6.577 1.510 1.00 67.06 198 LEU A C 1
ATOM 1601 O O . LEU A 1 198 ? -9.022 -6.404 2.603 1.00 67.06 198 LEU A O 1
ATOM 1605 N N . LYS A 1 199 ? -8.303 -7.795 0.999 1.00 56.12 199 LYS A N 1
ATOM 1606 C CA . LYS A 1 199 ? -8.550 -8.982 1.810 1.00 56.12 199 LYS A CA 1
ATOM 1607 C C . LYS A 1 199 ? -7.479 -8.982 2.896 1.00 56.12 199 LYS A C 1
ATOM 1609 O O . LYS A 1 199 ? -6.303 -9.125 2.594 1.00 56.12 199 LYS A O 1
ATOM 1614 N N . SER A 1 200 ? -7.926 -8.809 4.139 1.00 48.88 200 SER A N 1
ATOM 1615 C CA . SER A 1 200 ? -7.209 -8.642 5.421 1.00 48.88 200 SER A CA 1
ATOM 1616 C C . SER A 1 200 ? -5.884 -9.399 5.660 1.00 48.88 200 SER A C 1
ATOM 1618 O O . SER A 1 200 ? -5.228 -9.142 6.666 1.00 48.88 200 SER A O 1
ATOM 1620 N N . TRP A 1 201 ? -5.490 -10.335 4.799 1.00 42.84 201 TRP A N 1
ATOM 1621 C CA . TRP A 1 201 ? -4.285 -11.154 4.910 1.00 42.84 201 TRP A CA 1
ATOM 1622 C C . TRP A 1 201 ? -3.045 -10.512 4.263 1.00 42.84 201 TRP A C 1
ATOM 1624 O O . TRP A 1 201 ? -1.947 -10.712 4.773 1.00 42.84 201 TRP A O 1
ATOM 1634 N N . ASP A 1 202 ? -3.205 -9.685 3.224 1.00 45.97 202 ASP A N 1
ATOM 1635 C CA . ASP A 1 202 ? -2.064 -9.166 2.440 1.00 45.97 202 ASP A CA 1
ATOM 1636 C C . ASP A 1 202 ? -1.351 -7.975 3.114 1.00 45.97 202 ASP A C 1
ATOM 1638 O O . ASP A 1 202 ? -0.199 -7.673 2.817 1.00 45.97 202 ASP A O 1
ATOM 1642 N N . ILE A 1 203 ? -2.016 -7.310 4.066 1.00 50.09 203 ILE A N 1
ATOM 1643 C CA . ILE A 1 203 ? -1.476 -6.142 4.787 1.00 50.09 203 ILE A CA 1
ATOM 1644 C C . ILE A 1 203 ? -0.485 -6.552 5.893 1.00 50.09 203 ILE A C 1
ATOM 1646 O O . ILE A 1 203 ? 0.366 -5.757 6.280 1.00 50.09 203 ILE A O 1
ATOM 1650 N N . LEU A 1 204 ? -0.582 -7.779 6.420 1.00 40.81 204 LEU A N 1
ATOM 1651 C CA . LEU A 1 204 ? 0.103 -8.185 7.659 1.00 40.81 204 LEU A CA 1
ATOM 1652 C C . LEU A 1 204 ? 1.181 -9.248 7.478 1.00 40.81 204 LEU A C 1
ATOM 1654 O O . LEU A 1 204 ? 1.898 -9.548 8.432 1.00 40.81 204 LEU A O 1
ATOM 1658 N N . GLU A 1 205 ? 1.364 -9.781 6.269 1.00 41.72 205 GLU A N 1
ATOM 1659 C CA . GLU A 1 205 ? 2.545 -10.607 5.995 1.00 41.72 205 GLU A CA 1
ATOM 1660 C C . GLU A 1 205 ? 3.840 -9.777 6.073 1.00 41.72 205 GLU A C 1
ATOM 1662 O O . GLU A 1 205 ? 4.931 -10.309 6.274 1.00 41.72 205 GLU A O 1
ATOM 1667 N N . VAL A 1 206 ? 3.712 -8.450 6.021 1.00 48.53 206 VAL A N 1
ATOM 1668 C CA . VAL A 1 206 ? 4.831 -7.527 6.015 1.00 48.53 206 VAL A CA 1
ATOM 1669 C C . VAL A 1 206 ? 4.609 -6.443 7.052 1.00 48.53 206 VAL A C 1
ATOM 1671 O O . VAL A 1 206 ? 4.207 -5.340 6.717 1.00 48.53 206 VAL A O 1
ATOM 1674 N N . THR A 1 207 ? 4.844 -6.791 8.318 1.00 46.81 207 THR A N 1
ATOM 1675 C CA . THR A 1 207 ? 5.870 -6.134 9.148 1.00 46.81 207 THR A CA 1
ATOM 1676 C C . THR A 1 207 ? 5.907 -6.704 10.550 1.00 46.81 207 THR A C 1
ATOM 1678 O O . THR A 1 207 ? 4.947 -6.628 11.308 1.00 46.81 207 THR A O 1
ATOM 1681 N N . HIS A 1 208 ? 7.054 -7.281 10.901 1.00 44.25 208 HIS A N 1
ATOM 1682 C CA . HIS A 1 208 ? 7.409 -7.671 12.265 1.00 44.25 208 HIS A CA 1
ATOM 1683 C C . HIS A 1 208 ? 6.451 -8.636 13.000 1.00 44.25 208 HIS A C 1
ATOM 1685 O O . HIS A 1 208 ? 6.206 -8.501 14.203 1.00 44.25 208 HIS A O 1
ATOM 1691 N N . GLU A 1 209 ? 6.011 -9.712 12.339 1.00 43.50 209 GLU A N 1
ATOM 1692 C CA . GLU A 1 209 ? 5.433 -10.889 13.016 1.00 43.50 209 GLU A CA 1
ATOM 1693 C C . GLU A 1 209 ? 6.341 -12.108 12.900 1.00 43.50 209 GLU A C 1
ATOM 1695 O O . GLU A 1 209 ? 6.023 -13.130 12.296 1.00 43.50 209 GLU A O 1
ATOM 1700 N N . GLY A 1 210 ? 7.530 -11.970 13.489 1.00 48.75 210 GLY A N 1
ATOM 1701 C CA . GLY A 1 210 ? 8.557 -13.000 13.499 1.00 48.75 210 GLY A CA 1
ATOM 1702 C C . GLY A 1 210 ? 8.043 -14.340 14.012 1.00 48.75 210 GLY A C 1
ATOM 1703 O O . GLY A 1 210 ? 7.771 -14.489 15.188 1.00 48.75 210 GLY A O 1
ATOM 1704 N N . THR A 1 211 ? 8.030 -15.367 13.168 1.00 54.91 211 THR A N 1
ATOM 1705 C CA . THR A 1 211 ? 7.707 -16.758 13.530 1.00 54.91 211 THR A CA 1
ATOM 1706 C C . THR A 1 211 ? 6.296 -16.977 14.114 1.00 54.91 211 THR A C 1
ATOM 1708 O O . THR A 1 211 ? 5.687 -16.137 14.774 1.00 54.91 211 THR A O 1
ATOM 1711 N N . LYS A 1 212 ? 5.778 -18.199 13.959 1.00 63.53 212 LYS A N 1
ATOM 1712 C CA . LYS A 1 212 ? 4.522 -18.655 14.585 1.00 63.53 212 LYS A CA 1
ATOM 1713 C C . LYS A 1 212 ? 4.451 -18.366 16.101 1.00 63.53 212 LYS A C 1
ATOM 1715 O O . LYS A 1 212 ? 3.360 -18.220 16.643 1.00 63.53 212 LYS A O 1
ATOM 1720 N N . ALA A 1 213 ? 5.597 -18.267 16.781 1.00 55.72 213 ALA A N 1
ATOM 1721 C CA . ALA A 1 213 ? 5.681 -18.007 18.215 1.00 55.72 213 ALA A CA 1
ATOM 1722 C C . ALA A 1 213 ? 5.269 -16.575 18.606 1.00 55.72 213 ALA A C 1
ATOM 1724 O O . ALA A 1 213 ? 4.514 -16.416 19.564 1.00 55.72 213 ALA A O 1
ATOM 1725 N N . VAL A 1 214 ? 5.694 -15.541 17.868 1.00 58.84 214 VAL A N 1
ATOM 1726 C CA . VAL A 1 214 ? 5.330 -14.146 18.191 1.00 58.84 214 VAL A CA 1
ATOM 1727 C C . VAL A 1 214 ? 3.857 -13.900 17.904 1.00 58.84 214 VAL A C 1
ATOM 1729 O O . VAL A 1 214 ? 3.174 -13.304 18.732 1.00 58.84 214 VAL A O 1
ATOM 1732 N N . LYS A 1 215 ? 3.340 -14.435 16.792 1.00 65.56 215 LYS A N 1
ATOM 1733 C CA . LYS A 1 215 ? 1.908 -14.396 16.472 1.00 65.56 215 LYS A CA 1
ATOM 1734 C C . LYS A 1 215 ? 1.058 -14.984 17.601 1.00 65.56 215 LYS A C 1
ATOM 1736 O O . LYS A 1 215 ? 0.119 -14.346 18.067 1.00 65.56 215 LYS A O 1
ATOM 1741 N N . ASN A 1 216 ? 1.430 -16.167 18.090 1.00 70.12 216 ASN A N 1
ATOM 1742 C CA . ASN A 1 216 ? 0.740 -16.804 19.211 1.00 70.12 216 ASN A CA 1
ATOM 1743 C C . ASN A 1 216 ? 0.840 -15.970 20.499 1.00 70.12 216 ASN A C 1
ATOM 1745 O O . ASN A 1 216 ? -0.149 -15.837 21.212 1.00 70.12 216 ASN A O 1
ATOM 1749 N N . SER A 1 217 ? 2.001 -15.368 20.777 1.00 65.44 217 SER A N 1
ATOM 1750 C CA . SER A 1 217 ? 2.182 -14.488 21.938 1.00 65.44 217 SER A CA 1
ATOM 1751 C C . SER A 1 217 ? 1.316 -13.226 21.852 1.00 65.44 217 SER A C 1
ATOM 1753 O O . SER A 1 217 ? 0.720 -12.827 22.849 1.00 65.44 217 SER A O 1
ATOM 1755 N N . LYS A 1 218 ? 1.213 -12.596 20.675 1.00 64.25 218 LYS A N 1
ATOM 1756 C CA . LYS A 1 218 ? 0.351 -11.425 20.456 1.00 64.25 218 LYS A CA 1
ATOM 1757 C C . LYS A 1 218 ? -1.130 -11.785 20.562 1.00 64.25 218 LYS A C 1
ATOM 1759 O O . LYS A 1 218 ? -1.868 -11.079 21.243 1.00 64.25 218 LYS A O 1
ATOM 1764 N N . LEU A 1 219 ? -1.550 -12.906 19.969 1.00 76.81 219 LEU A N 1
ATOM 1765 C CA . LEU A 1 219 ? -2.912 -13.434 20.116 1.00 76.81 219 LEU A CA 1
ATOM 1766 C C . LEU A 1 219 ? -3.263 -13.681 21.584 1.00 76.81 219 LEU A C 1
ATOM 1768 O O . LEU A 1 219 ? -4.357 -13.332 22.023 1.00 76.81 219 LEU A O 1
ATOM 1772 N N . GLN A 1 220 ? -2.323 -14.221 22.361 1.00 74.44 220 GLN A N 1
ATOM 1773 C CA . GLN A 1 220 ? -2.510 -14.416 23.793 1.00 74.44 220 GLN A CA 1
ATOM 1774 C C . GLN A 1 220 ? -2.698 -13.080 24.529 1.00 74.44 220 GLN A C 1
ATOM 1776 O O . GLN A 1 220 ? -3.655 -12.943 25.286 1.00 74.44 220 GLN A O 1
ATOM 1781 N N . MET A 1 221 ? -1.862 -12.071 24.262 1.00 73.75 221 MET A N 1
ATOM 1782 C CA . MET A 1 221 ? -2.015 -10.738 24.867 1.00 73.75 221 MET A CA 1
ATOM 1783 C C . MET A 1 221 ? -3.341 -10.061 24.494 1.00 73.75 221 MET A C 1
ATOM 1785 O O . MET A 1 221 ? -3.976 -9.428 25.340 1.00 73.75 221 MET A O 1
ATOM 1789 N N . LEU A 1 222 ? -3.779 -10.191 23.240 1.00 77.25 222 LEU A N 1
ATOM 1790 C CA . LEU A 1 222 ? -5.055 -9.642 22.780 1.00 77.25 222 LEU A CA 1
ATOM 1791 C C . LEU A 1 222 ? -6.244 -10.386 23.381 1.00 77.25 222 LEU A C 1
ATOM 1793 O O . LEU A 1 222 ? -7.231 -9.749 23.733 1.00 77.25 222 LEU A O 1
ATOM 1797 N N . THR A 1 223 ? -6.137 -11.704 23.556 1.00 82.19 223 THR A N 1
ATOM 1798 C CA . THR A 1 223 ? -7.147 -12.504 24.259 1.00 82.19 223 THR A CA 1
ATOM 1799 C C . THR A 1 223 ? -7.304 -12.014 25.696 1.00 82.19 223 THR A C 1
ATOM 1801 O O . THR A 1 223 ? -8.420 -11.704 26.107 1.00 82.19 223 THR A O 1
ATOM 1804 N N . THR A 1 224 ? -6.197 -11.836 26.427 1.00 75.94 224 THR A N 1
ATOM 1805 C CA . THR A 1 224 ? -6.215 -11.257 27.780 1.00 75.94 224 THR A CA 1
ATOM 1806 C C . THR A 1 224 ? -6.823 -9.856 27.777 1.00 75.94 224 THR A C 1
ATOM 1808 O O . THR A 1 224 ? -7.738 -9.577 28.548 1.00 75.94 224 THR A O 1
ATOM 1811 N N . SER A 1 225 ? -6.392 -8.991 26.855 1.00 77.88 225 SER A N 1
ATOM 1812 C CA . SER A 1 225 ? -6.921 -7.627 26.731 1.00 77.88 225 SER A CA 1
ATOM 1813 C C . SER A 1 225 ? -8.428 -7.628 26.462 1.00 77.88 225 SER A C 1
ATOM 1815 O O . SER A 1 225 ? -9.165 -6.861 27.077 1.00 77.88 225 SER A O 1
ATOM 1817 N N . PHE A 1 226 ? -8.916 -8.515 25.589 1.00 88.75 226 PHE A N 1
ATOM 1818 C CA . PHE A 1 226 ? -10.341 -8.675 25.312 1.00 88.75 226 PHE A CA 1
ATOM 1819 C C . PHE A 1 226 ? -11.099 -9.137 26.557 1.00 88.75 226 PHE A C 1
ATOM 1821 O O . PHE A 1 226 ? -12.199 -8.661 26.810 1.00 88.75 226 PHE A O 1
ATOM 1828 N N . GLU A 1 227 ? -10.547 -10.042 27.359 1.00 90.69 227 GLU A N 1
ATOM 1829 C CA . GLU A 1 227 ? -11.198 -10.549 28.571 1.00 90.69 227 GLU A CA 1
ATOM 1830 C C . GLU A 1 227 ? -11.241 -9.506 29.694 1.00 90.69 227 GLU A C 1
ATOM 1832 O O . GLU A 1 227 ? -12.295 -9.314 30.307 1.00 90.69 227 GLU A O 1
ATOM 1837 N N . GLU A 1 228 ? -10.162 -8.753 29.890 1.00 88.88 228 GLU A N 1
ATOM 1838 C CA . GLU A 1 228 ? -10.025 -7.761 30.961 1.00 88.88 228 GLU A CA 1
ATOM 1839 C C . GLU A 1 228 ? -10.700 -6.421 30.651 1.00 88.88 228 GLU A C 1
ATOM 1841 O O . GLU A 1 228 ? -11.104 -5.714 31.575 1.00 88.88 228 GLU A O 1
ATOM 1846 N N . LEU A 1 229 ? -10.877 -6.070 29.370 1.00 90.62 229 LEU A N 1
ATOM 1847 C CA . LEU A 1 229 ? -11.410 -4.765 28.980 1.00 90.62 229 LEU A CA 1
ATOM 1848 C C . LEU A 1 229 ? -12.800 -4.521 29.584 1.00 90.62 229 LEU A C 1
ATOM 1850 O O . LEU A 1 229 ? -13.769 -5.231 29.295 1.00 90.62 229 LEU A O 1
ATOM 1854 N N . ARG A 1 230 ? -12.911 -3.482 30.404 1.00 93.75 230 ARG A N 1
ATOM 1855 C CA . ARG A 1 230 ? -14.157 -3.014 31.013 1.00 93.75 230 ARG A CA 1
ATOM 1856 C C . ARG A 1 230 ? -14.298 -1.521 30.800 1.00 93.75 230 ARG A C 1
ATOM 1858 O O . ARG A 1 230 ? -13.293 -0.814 30.700 1.00 93.75 230 ARG A O 1
ATOM 1865 N N . MET A 1 231 ? -15.543 -1.074 30.724 1.00 93.06 231 MET A N 1
ATOM 1866 C CA . MET A 1 231 ? -15.848 0.336 30.651 1.00 93.06 231 MET A CA 1
ATOM 1867 C C . MET A 1 231 ? -15.714 0.960 32.041 1.00 93.06 231 MET A C 1
ATOM 1869 O O . MET A 1 231 ? -16.276 0.446 33.007 1.00 93.06 231 MET A O 1
ATOM 1873 N N . LYS A 1 232 ? -14.941 2.040 32.151 1.00 87.25 232 LYS A N 1
ATOM 1874 C CA . LYS A 1 232 ? -14.769 2.792 33.404 1.00 87.25 232 LYS A CA 1
ATOM 1875 C C . LYS A 1 232 ? -15.987 3.671 33.718 1.00 87.25 232 LYS A C 1
ATOM 1877 O O . LYS A 1 232 ? -16.761 4.032 32.831 1.00 87.25 232 LYS A O 1
ATOM 1882 N N . ASP A 1 233 ? -16.136 4.062 34.982 1.00 85.75 233 ASP A N 1
ATOM 1883 C CA . ASP A 1 233 ? -17.235 4.934 35.419 1.00 85.75 233 ASP A CA 1
ATOM 1884 C C . ASP A 1 233 ? -17.114 6.374 34.895 1.00 85.75 233 ASP A C 1
ATOM 1886 O O . ASP A 1 233 ? -18.114 7.072 34.760 1.00 85.75 233 ASP A O 1
ATOM 1890 N N . ASP A 1 234 ? -15.922 6.838 34.540 1.00 81.31 234 ASP A N 1
ATOM 1891 C CA . ASP A 1 234 ? -15.683 8.199 34.054 1.00 81.31 234 ASP A CA 1
ATOM 1892 C C . ASP A 1 234 ? -15.634 8.311 32.521 1.00 81.31 234 ASP A C 1
ATOM 1894 O O . ASP A 1 234 ? -15.860 9.397 31.977 1.00 81.31 234 ASP A O 1
ATOM 1898 N N . GLU A 1 235 ? -15.420 7.203 31.810 1.00 85.31 235 GLU A N 1
ATOM 1899 C CA . GLU A 1 235 ? -15.287 7.196 30.350 1.00 85.31 235 GLU A CA 1
ATOM 1900 C C . GLU A 1 235 ? -16.630 7.157 29.608 1.00 85.31 235 GLU A C 1
ATOM 1902 O O . GLU A 1 235 ? -17.650 6.734 30.157 1.00 85.31 235 GLU A O 1
ATOM 1907 N N . THR A 1 236 ? -16.635 7.624 28.356 1.00 84.75 236 THR A N 1
ATOM 1908 C CA . THR A 1 236 ? -17.795 7.550 27.453 1.00 84.75 236 THR A CA 1
ATOM 1909 C C . THR A 1 236 ? -17.872 6.190 26.771 1.00 84.75 236 THR A C 1
ATOM 1911 O O . THR A 1 236 ? -16.861 5.493 26.621 1.00 84.75 236 THR A O 1
ATOM 1914 N N . PHE A 1 237 ? -19.069 5.808 26.329 1.00 87.50 237 PHE A N 1
ATOM 1915 C CA . PHE A 1 237 ? -19.267 4.549 25.623 1.00 87.50 237 PHE A CA 1
ATOM 1916 C C . PHE A 1 237 ? -18.472 4.507 24.312 1.00 87.50 237 PHE A C 1
ATOM 1918 O O . PHE A 1 237 ? -17.879 3.477 24.001 1.00 87.50 237 PHE A O 1
ATOM 1925 N N . ASP A 1 238 ? -18.364 5.628 23.596 1.00 78.25 238 ASP A N 1
ATOM 1926 C CA . ASP A 1 238 ? -17.566 5.722 22.366 1.00 78.25 238 ASP A CA 1
ATOM 1927 C C . ASP A 1 238 ? -16.082 5.435 22.609 1.00 78.25 238 ASP A C 1
ATOM 1929 O O . ASP A 1 238 ? -15.462 4.670 21.868 1.00 78.25 238 ASP A O 1
ATOM 1933 N N . ALA A 1 239 ? -15.510 5.990 23.683 1.00 74.12 239 ALA A N 1
ATOM 1934 C CA . ALA A 1 239 ? -14.117 5.744 24.047 1.00 74.12 239 ALA A CA 1
ATOM 1935 C C . ALA A 1 239 ? -13.889 4.276 24.443 1.00 74.12 239 ALA A C 1
ATOM 1937 O O . ALA A 1 239 ? -12.880 3.671 24.071 1.00 74.12 239 ALA A O 1
ATOM 1938 N N . PHE A 1 240 ? -14.833 3.678 25.175 1.00 89.62 240 PHE A N 1
ATOM 1939 C CA . PHE A 1 240 ? -14.816 2.248 25.479 1.00 89.62 240 PHE A CA 1
ATOM 1940 C C . PHE A 1 240 ? -14.883 1.390 24.210 1.00 89.62 240 PHE A C 1
ATOM 1942 O O . PHE A 1 240 ? -14.056 0.496 24.017 1.00 89.62 240 PHE A O 1
ATOM 1949 N N . TYR A 1 241 ? -15.844 1.679 23.336 1.00 86.94 241 TYR A N 1
ATOM 1950 C CA . TYR A 1 241 ? -16.097 0.911 22.127 1.00 86.94 241 TYR A CA 1
ATOM 1951 C C . TYR A 1 241 ? -14.931 1.009 21.137 1.00 86.94 241 TYR A C 1
ATOM 1953 O O . TYR A 1 241 ? -14.549 -0.002 20.554 1.00 86.94 241 TYR A O 1
ATOM 1961 N N . ALA A 1 242 ? -14.274 2.168 21.030 1.00 73.19 242 ALA A N 1
ATOM 1962 C CA . ALA A 1 242 ? -13.049 2.326 20.247 1.00 73.19 242 ALA A CA 1
ATOM 1963 C C . ALA A 1 242 ? -11.916 1.402 20.737 1.00 73.19 242 ALA A C 1
ATOM 1965 O O . ALA A 1 242 ? -11.278 0.732 19.925 1.00 73.19 242 ALA A O 1
ATOM 1966 N N . LYS A 1 243 ? -11.702 1.295 22.060 1.00 81.94 243 LYS A N 1
ATOM 1967 C CA . LYS A 1 243 ? -10.714 0.361 22.641 1.00 81.94 243 LYS A CA 1
ATOM 1968 C C . LYS A 1 243 ? -11.078 -1.099 22.364 1.00 81.94 243 LYS A C 1
ATOM 1970 O O . LYS A 1 243 ? -10.202 -1.899 22.044 1.00 81.94 243 LYS A O 1
ATOM 1975 N N . LEU A 1 244 ? -12.360 -1.454 22.469 1.00 79.44 244 LEU A N 1
ATOM 1976 C CA . LEU A 1 244 ? -12.827 -2.810 22.171 1.00 79.44 244 LEU A CA 1
ATOM 1977 C C . LEU A 1 244 ? -12.626 -3.151 20.693 1.00 79.44 244 LEU A C 1
ATOM 1979 O O . LEU A 1 244 ? -12.086 -4.211 20.384 1.00 79.44 244 LEU A O 1
ATOM 1983 N N . ASN A 1 245 ? -13.007 -2.243 19.795 1.00 78.62 245 ASN A N 1
ATOM 1984 C CA . ASN A 1 245 ? -12.816 -2.404 18.359 1.00 78.62 245 ASN A CA 1
ATOM 1985 C C . ASN A 1 245 ? -11.347 -2.517 17.995 1.00 78.62 245 ASN A C 1
ATOM 1987 O O . ASN A 1 245 ? -11.007 -3.349 17.165 1.00 78.62 245 ASN A O 1
ATOM 1991 N N . HIS A 1 246 ? -10.469 -1.751 18.645 1.00 74.94 246 HIS A N 1
ATOM 1992 C CA . HIS A 1 246 ? -9.035 -1.924 18.466 1.00 74.94 246 HIS A CA 1
ATOM 1993 C C . HIS A 1 246 ? -8.624 -3.372 18.766 1.00 74.94 246 HIS A C 1
ATOM 1995 O O . HIS A 1 246 ? -8.031 -4.013 17.910 1.00 74.94 246 HIS A O 1
ATOM 2001 N N . VAL A 1 247 ? -9.006 -3.934 19.919 1.00 72.75 247 VAL A N 1
ATOM 2002 C CA . VAL A 1 247 ? -8.661 -5.323 20.282 1.00 72.75 247 VAL A CA 1
ATOM 2003 C C . VAL A 1 247 ? -9.266 -6.349 19.318 1.00 72.75 247 VAL A C 1
ATOM 2005 O O . VAL A 1 247 ? -8.569 -7.267 18.889 1.00 72.75 247 VAL A O 1
ATOM 2008 N N . VAL A 1 248 ? -10.545 -6.201 18.957 1.00 77.81 248 VAL A N 1
ATOM 2009 C CA . VAL A 1 248 ? -11.234 -7.096 18.010 1.00 77.81 248 VAL A CA 1
ATOM 2010 C C . VAL A 1 248 ? -10.560 -7.058 16.642 1.00 77.81 248 VAL A C 1
ATOM 2012 O O . VAL A 1 248 ? -10.264 -8.112 16.081 1.00 77.81 248 VAL A O 1
ATOM 2015 N N . ASN A 1 249 ? -10.267 -5.862 16.135 1.00 71.44 249 ASN A N 1
ATOM 2016 C CA . ASN A 1 249 ? -9.604 -5.676 14.851 1.00 71.44 249 ASN A CA 1
ATOM 2017 C C . ASN A 1 249 ? -8.173 -6.205 14.903 1.00 71.44 249 ASN A C 1
ATOM 2019 O O . ASN A 1 249 ? -7.772 -6.929 14.004 1.00 71.44 249 ASN A O 1
ATOM 2023 N N . SER A 1 250 ? -7.424 -5.952 15.981 1.00 68.19 250 SER A N 1
ATOM 2024 C CA . SER A 1 250 ? -6.094 -6.537 16.174 1.00 68.19 250 SER A CA 1
ATOM 2025 C C . SER A 1 250 ? -6.136 -8.071 16.206 1.00 68.19 250 SER A C 1
ATOM 2027 O O . SER A 1 250 ? -5.252 -8.711 15.649 1.00 68.19 250 SER A O 1
ATOM 2029 N N . SER A 1 251 ? -7.154 -8.684 16.818 1.00 71.88 251 SER A N 1
ATOM 2030 C CA . SER A 1 251 ? -7.312 -10.147 16.846 1.00 71.88 251 SER A CA 1
ATOM 2031 C C . SER A 1 251 ? -7.638 -10.701 15.460 1.00 71.88 251 SER A C 1
ATOM 2033 O O . SER A 1 251 ? -7.015 -11.660 15.001 1.00 71.88 251 SER A O 1
ATOM 2035 N N . PHE A 1 252 ? -8.574 -10.052 14.764 1.00 73.88 252 PHE A N 1
ATOM 2036 C CA . PHE A 1 252 ? -8.952 -10.384 13.395 1.00 73.88 252 PHE A CA 1
ATOM 2037 C C . PHE A 1 252 ? -7.754 -10.294 12.442 1.00 73.88 252 PHE A C 1
ATOM 2039 O O . PHE A 1 252 ? -7.526 -11.208 11.652 1.00 73.88 252 PHE A O 1
ATOM 2046 N N . ASN A 1 253 ? -6.941 -9.253 12.604 1.00 60.19 253 ASN A N 1
ATOM 2047 C CA . ASN A 1 253 ? -5.687 -9.024 11.893 1.00 60.19 253 ASN A CA 1
ATOM 2048 C C . ASN A 1 253 ? -4.689 -10.183 12.088 1.00 60.19 253 ASN A C 1
ATOM 2050 O O . ASN A 1 253 ? -4.043 -10.621 11.142 1.00 60.19 253 ASN A O 1
ATOM 2054 N N . LEU A 1 254 ? -4.619 -10.771 13.285 1.00 65.75 254 LEU A N 1
ATOM 2055 C CA . LEU A 1 254 ? -3.815 -11.970 13.549 1.00 65.75 254 LEU A CA 1
ATOM 2056 C C . LEU A 1 254 ? -4.478 -13.275 13.063 1.00 65.75 254 LEU A C 1
ATOM 2058 O O . LEU A 1 254 ? -3.958 -14.367 13.298 1.00 65.75 254 LEU A O 1
ATOM 2062 N N . GLY A 1 255 ? -5.605 -13.216 12.361 1.00 73.56 255 GLY A N 1
ATOM 2063 C CA . GLY A 1 255 ? -6.324 -14.385 11.856 1.00 73.56 255 GLY A CA 1
ATOM 2064 C C . GLY A 1 255 ? -7.197 -15.094 12.892 1.00 73.56 255 GLY A C 1
ATOM 2065 O O . GLY A 1 255 ? -7.641 -16.210 12.624 1.00 73.56 255 GLY A O 1
ATOM 2066 N N . ASP A 1 256 ? -7.462 -14.475 14.047 1.00 80.56 256 ASP A N 1
ATOM 2067 C CA . ASP A 1 256 ? -8.443 -14.965 15.019 1.00 80.56 256 ASP A CA 1
ATOM 2068 C C . ASP A 1 256 ? -9.687 -14.072 15.006 1.00 80.56 256 ASP A C 1
ATOM 2070 O O . ASP A 1 256 ? -9.755 -13.015 15.644 1.00 80.56 256 ASP A O 1
ATOM 2074 N N . LYS A 1 257 ? -10.681 -14.494 14.217 1.00 87.56 257 LYS A N 1
ATOM 2075 C CA . LYS A 1 257 ? -11.953 -13.786 14.087 1.00 87.56 257 LYS A CA 1
ATOM 2076 C C . LYS A 1 257 ? -12.823 -14.050 15.312 1.00 87.56 257 LYS 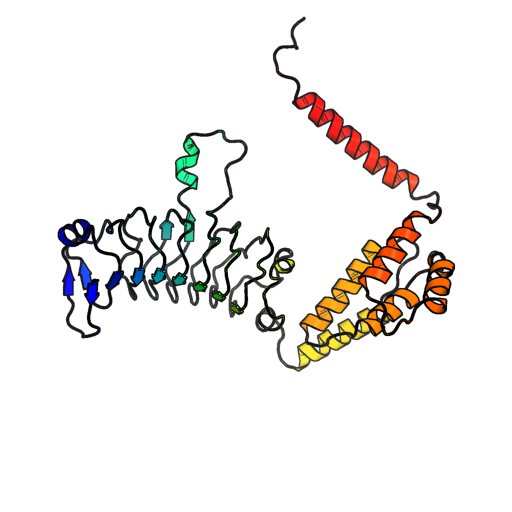A C 1
ATOM 2078 O O . LYS A 1 257 ? -13.371 -15.139 15.478 1.00 87.56 257 LYS A O 1
ATOM 2083 N N . ILE A 1 258 ? -13.050 -13.004 16.099 1.00 87.44 258 ILE A N 1
ATOM 2084 C CA . ILE A 1 258 ? -13.992 -13.036 17.217 1.00 87.44 258 ILE A CA 1
ATOM 2085 C C . ILE A 1 258 ? -15.431 -12.982 16.664 1.00 87.44 258 ILE A C 1
ATOM 2087 O O . ILE A 1 258 ? -15.769 -12.036 15.951 1.00 87.44 258 ILE A O 1
ATOM 2091 N N . PRO A 1 259 ? -16.296 -13.967 16.971 1.00 91.88 259 PRO A N 1
ATOM 2092 C CA . PRO A 1 259 ? -17.691 -13.955 16.535 1.00 91.88 259 PRO A CA 1
ATOM 2093 C C . PRO A 1 259 ? -18.475 -12.759 17.091 1.00 91.88 259 PRO A C 1
ATOM 2095 O O . PRO A 1 259 ? -18.296 -12.386 18.253 1.00 91.88 259 PRO A O 1
ATOM 2098 N N . GLU A 1 260 ? -19.396 -12.201 16.302 1.00 87.69 260 GLU A N 1
ATOM 2099 C CA . GLU A 1 260 ? -20.161 -11.007 16.691 1.00 87.69 260 GLU A CA 1
ATOM 2100 C C . GLU A 1 260 ? -20.955 -11.197 17.986 1.00 87.69 260 GLU A C 1
ATOM 2102 O O . GLU A 1 260 ? -20.907 -10.345 18.871 1.00 87.69 260 GLU A O 1
ATOM 2107 N N . ASN A 1 261 ? -21.594 -12.354 18.171 1.00 90.69 261 ASN A N 1
ATOM 2108 C CA . ASN A 1 261 ? -22.320 -12.668 19.404 1.00 90.69 261 ASN A CA 1
ATOM 2109 C C . ASN A 1 261 ? -21.409 -12.682 20.652 1.00 90.69 261 ASN A C 1
ATOM 2111 O O . ASN A 1 261 ? -21.844 -12.358 21.762 1.00 90.69 261 ASN A O 1
ATOM 2115 N N . ARG A 1 262 ? -20.119 -13.017 20.499 1.00 94.19 262 ARG A N 1
ATOM 2116 C CA . ARG A 1 262 ? -19.123 -12.926 21.578 1.00 94.19 262 ARG A CA 1
ATOM 2117 C C . ARG A 1 262 ? -18.794 -11.465 21.893 1.00 94.19 262 ARG A C 1
ATOM 2119 O O . ARG A 1 262 ? -18.640 -11.141 23.068 1.00 94.19 262 ARG A O 1
ATOM 2126 N N . ILE A 1 263 ? -18.750 -10.593 20.885 1.00 93.44 263 ILE A N 1
ATOM 2127 C CA . ILE A 1 263 ? -18.541 -9.146 21.047 1.00 93.44 263 ILE A CA 1
ATOM 2128 C C . ILE A 1 263 ? -19.761 -8.497 21.716 1.00 93.44 263 ILE A C 1
ATOM 2130 O O . ILE A 1 263 ? -19.596 -7.785 22.701 1.00 93.44 263 ILE A O 1
ATOM 2134 N N . VAL A 1 264 ? -20.980 -8.808 21.266 1.00 94.44 264 VAL A N 1
ATOM 2135 C CA . VAL A 1 264 ? -22.246 -8.341 21.867 1.00 94.44 264 VAL A CA 1
ATOM 2136 C C . VAL A 1 264 ? -22.289 -8.655 23.362 1.00 94.44 264 VAL A C 1
ATOM 2138 O O . VAL A 1 264 ? -22.447 -7.759 24.193 1.00 94.44 264 VAL A O 1
ATOM 2141 N N . ARG A 1 265 ? -22.050 -9.920 23.733 1.00 95.19 265 ARG A N 1
ATOM 2142 C CA . ARG A 1 265 ? -21.997 -10.329 25.144 1.00 95.19 265 ARG A CA 1
ATOM 2143 C C . ARG A 1 265 ? -20.852 -9.669 25.906 1.00 95.19 265 ARG A C 1
ATOM 2145 O O . ARG A 1 265 ? -21.004 -9.385 27.093 1.00 95.19 265 ARG A O 1
ATOM 2152 N N . LYS A 1 266 ? -19.708 -9.438 25.254 1.00 96.06 266 LYS A N 1
ATOM 2153 C CA . LYS A 1 266 ? -18.577 -8.738 25.868 1.00 96.06 266 LYS A CA 1
ATOM 2154 C C . LYS A 1 266 ? -18.942 -7.294 26.205 1.00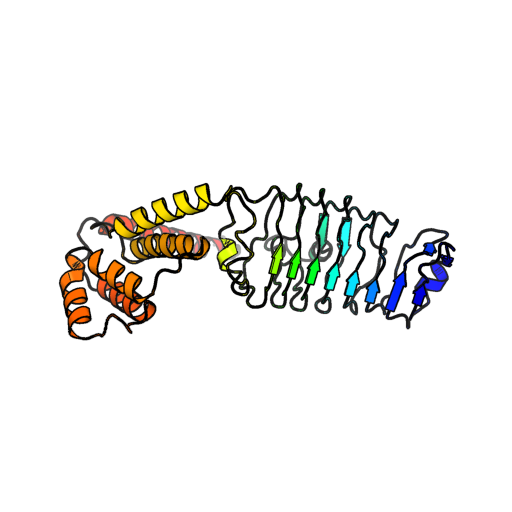 96.06 266 LYS A C 1
ATOM 2156 O O . LYS A 1 266 ? -18.656 -6.875 27.319 1.00 96.06 266 LYS A O 1
ATOM 2161 N N . ILE A 1 267 ? -19.603 -6.575 25.296 1.00 95.44 267 ILE A N 1
ATOM 2162 C CA . ILE A 1 267 ? -20.071 -5.203 25.527 1.00 95.44 267 ILE A CA 1
ATOM 2163 C C . ILE A 1 267 ? -20.990 -5.180 26.747 1.00 95.44 267 ILE A C 1
ATOM 2165 O O . ILE A 1 267 ? -20.656 -4.528 27.730 1.00 95.44 267 ILE A O 1
ATOM 2169 N N . LEU A 1 268 ? -22.080 -5.954 26.731 1.00 95.62 268 LEU A N 1
ATOM 2170 C CA . LEU A 1 268 ? -23.086 -5.945 27.802 1.00 95.62 268 LEU A CA 1
ATOM 2171 C C . LEU A 1 268 ? -22.493 -6.253 29.191 1.00 95.62 268 LEU A C 1
ATOM 2173 O O . LEU A 1 268 ? -22.854 -5.604 30.168 1.00 95.62 268 LEU A O 1
ATOM 2177 N N . ARG A 1 269 ? -21.526 -7.180 29.281 1.00 95.75 269 ARG A N 1
ATOM 2178 C CA . ARG A 1 269 ? -20.854 -7.565 30.545 1.00 95.75 269 ARG A CA 1
ATOM 2179 C C . ARG A 1 269 ? -19.788 -6.582 31.033 1.00 95.75 269 ARG A C 1
ATOM 2181 O O . ARG A 1 269 ? -19.315 -6.709 32.167 1.00 95.75 269 ARG A O 1
ATOM 2188 N N . SER A 1 270 ? -19.360 -5.665 30.172 1.00 96.19 270 SER A N 1
ATOM 2189 C CA . SER A 1 270 ? -18.285 -4.713 30.450 1.00 96.19 270 SER A CA 1
ATOM 2190 C C . SER A 1 270 ? -18.787 -3.317 30.803 1.00 96.19 270 SER A C 1
ATOM 2192 O O . SER A 1 270 ? -17.960 -2.489 31.175 1.00 96.19 270 SER A O 1
ATOM 2194 N N . LEU A 1 271 ? -20.093 -3.053 30.699 1.00 95.88 271 LEU A N 1
ATOM 2195 C CA . LEU A 1 271 ? -20.681 -1.750 31.007 1.00 95.88 271 LEU A CA 1
ATOM 2196 C C . LEU A 1 271 ? -20.831 -1.510 32.521 1.00 95.88 271 LEU A C 1
ATOM 2198 O O . LEU A 1 271 ? -21.123 -2.453 33.259 1.00 95.88 271 LEU A O 1
ATOM 2202 N N . PRO A 1 272 ? -20.686 -0.255 32.986 1.00 93.94 272 PRO A N 1
ATOM 2203 C CA . PRO A 1 272 ? -20.904 0.113 34.380 1.00 93.94 272 PRO A CA 1
ATOM 2204 C C . PRO A 1 272 ? -22.392 0.103 34.759 1.00 93.94 272 PRO A C 1
ATOM 2206 O O . PRO A 1 272 ? -23.279 0.143 33.902 1.00 93.94 272 PRO A O 1
ATOM 2209 N N . GLU A 1 273 ? -22.672 0.132 36.066 1.00 90.75 273 GLU A N 1
ATOM 2210 C CA . GLU A 1 273 ? -24.024 0.014 36.643 1.00 90.75 273 GLU A CA 1
ATOM 2211 C C . GLU A 1 273 ? -25.037 1.027 36.085 1.00 90.75 273 GLU A C 1
ATOM 2213 O O . GLU A 1 273 ? -26.225 0.725 35.976 1.00 90.75 273 GLU A O 1
ATOM 2218 N N . ARG A 1 274 ? -24.592 2.205 35.632 1.00 91.44 274 ARG A N 1
ATOM 2219 C CA . ARG A 1 274 ? -25.478 3.202 35.003 1.00 91.44 274 ARG A CA 1
ATOM 2220 C C . ARG A 1 274 ? -26.178 2.698 33.729 1.00 91.44 274 ARG A C 1
ATOM 2222 O O . ARG A 1 274 ? -27.243 3.200 33.375 1.00 91.44 274 ARG A O 1
ATOM 2229 N N . PHE A 1 275 ? -25.625 1.683 33.060 1.00 94.25 275 PHE A N 1
ATOM 2230 C CA . PHE A 1 275 ? -26.238 1.029 31.898 1.00 94.25 275 PHE A CA 1
ATOM 2231 C C . PHE A 1 275 ? -27.136 -0.160 32.262 1.00 94.25 275 PHE A C 1
ATOM 2233 O O . PHE A 1 275 ? -27.847 -0.658 31.389 1.00 94.25 275 PHE A O 1
ATOM 2240 N N . ARG A 1 276 ? -27.166 -0.601 33.528 1.00 93.44 276 ARG A N 1
ATOM 2241 C CA . ARG A 1 276 ? -27.894 -1.804 33.967 1.00 93.44 276 ARG A CA 1
ATOM 2242 C C . ARG A 1 276 ? -29.372 -1.837 33.539 1.00 93.44 276 ARG A C 1
ATOM 2244 O O . ARG A 1 276 ? -29.798 -2.890 33.056 1.00 93.44 276 ARG A O 1
ATOM 2251 N N . PRO A 1 277 ? -30.157 -0.738 33.628 1.00 93.62 277 PRO A N 1
ATOM 2252 C CA . PRO A 1 277 ? -31.551 -0.754 33.177 1.00 93.62 277 PRO A CA 1
ATOM 2253 C C . PRO A 1 277 ? -31.677 -1.066 31.681 1.00 93.62 277 PRO A C 1
ATOM 2255 O O . PRO A 1 277 ? -32.531 -1.850 31.270 1.00 93.62 277 PRO A O 1
ATOM 2258 N N . LYS A 1 278 ? -30.785 -0.495 30.862 1.00 93.88 278 LYS A N 1
ATOM 2259 C CA . LYS A 1 278 ? -30.765 -0.701 29.412 1.00 93.88 278 LYS A CA 1
ATOM 2260 C C . LYS A 1 278 ? -30.278 -2.098 29.036 1.00 93.88 278 LYS A C 1
ATOM 2262 O O . LYS A 1 278 ? -30.870 -2.710 28.153 1.00 93.88 278 LYS A O 1
ATOM 2267 N N . VAL A 1 279 ? -29.242 -2.598 29.712 1.00 94.81 279 VAL A N 1
ATOM 2268 C CA . VAL A 1 279 ? -28.720 -3.962 29.522 1.00 94.81 279 VAL A CA 1
ATOM 2269 C C . VAL A 1 279 ? -29.812 -4.991 29.802 1.00 94.81 279 VAL A C 1
ATOM 2271 O O . VAL A 1 279 ? -30.098 -5.801 28.929 1.00 94.81 279 VAL A O 1
ATOM 2274 N N . THR A 1 280 ? -30.494 -4.886 30.947 1.00 92.56 280 THR A N 1
ATOM 2275 C CA . THR A 1 280 ? -31.579 -5.809 31.333 1.00 92.56 280 THR A CA 1
ATOM 2276 C C . THR A 1 280 ? -32.687 -5.834 30.276 1.00 92.56 280 THR A C 1
ATOM 2278 O O . THR A 1 280 ? -33.087 -6.896 29.814 1.00 92.56 280 THR A O 1
ATOM 2281 N N . ALA A 1 281 ? -33.123 -4.658 29.810 1.00 93.44 281 ALA A N 1
ATOM 2282 C CA . ALA A 1 281 ? -34.148 -4.568 28.774 1.00 93.44 281 ALA A CA 1
ATOM 2283 C C . ALA A 1 281 ? -33.715 -5.209 27.442 1.00 93.44 281 ALA A C 1
ATOM 2285 O O . ALA A 1 281 ? -34.543 -5.791 26.745 1.00 93.44 281 ALA A O 1
ATOM 2286 N N . ILE A 1 282 ? -32.437 -5.103 27.062 1.00 92.31 282 ILE A N 1
ATOM 2287 C CA . ILE A 1 282 ? -31.905 -5.746 25.850 1.00 92.31 282 ILE A CA 1
ATOM 2288 C C . ILE A 1 282 ? -31.863 -7.266 26.032 1.00 92.31 282 ILE A C 1
ATOM 2290 O O . ILE A 1 282 ? -32.344 -7.980 25.158 1.00 92.31 282 ILE A O 1
ATOM 2294 N N . GLU A 1 283 ? -31.343 -7.751 27.162 1.00 92.25 283 GLU A N 1
ATOM 2295 C CA . GLU A 1 283 ? -31.235 -9.186 27.458 1.00 92.25 283 GLU A CA 1
ATOM 2296 C C . GLU A 1 283 ? -32.604 -9.883 27.529 1.00 92.25 283 GLU A C 1
ATOM 2298 O O . GLU A 1 283 ? -32.716 -11.039 27.132 1.00 92.25 283 GLU A O 1
ATOM 2303 N N . GLU A 1 284 ? -33.656 -9.187 27.973 1.00 91.88 284 GLU A N 1
ATOM 2304 C CA . GLU A 1 284 ? -35.022 -9.730 28.025 1.00 91.88 284 GLU A CA 1
ATOM 2305 C C . GLU A 1 284 ? -35.766 -9.676 26.681 1.00 91.88 284 GLU A C 1
ATOM 2307 O O . GLU A 1 284 ? -36.660 -10.487 26.439 1.00 91.88 284 GLU A O 1
ATOM 2312 N N . SER A 1 285 ? -35.443 -8.712 25.810 1.00 89.38 285 SER A N 1
ATOM 2313 C CA . SER A 1 285 ? -36.236 -8.433 24.599 1.00 89.38 285 SER A CA 1
ATOM 2314 C C . SER A 1 285 ? -35.593 -8.869 23.284 1.00 89.38 285 SER A C 1
ATOM 2316 O O . SER A 1 285 ? -36.270 -8.869 22.251 1.00 89.38 285 SER A O 1
ATOM 2318 N N . LYS A 1 286 ? -34.301 -9.214 23.280 1.00 86.56 286 LYS A N 1
ATOM 2319 C CA . LYS A 1 286 ? -33.533 -9.506 22.063 1.00 86.56 286 LYS A CA 1
ATOM 2320 C C . LYS A 1 286 ? -32.800 -10.839 22.164 1.00 86.56 286 LYS A C 1
ATOM 2322 O O . LYS A 1 286 ? -32.299 -11.218 23.215 1.00 86.56 286 LYS A O 1
ATOM 2327 N N . ASP A 1 287 ? -32.684 -11.514 21.025 1.00 88.94 287 ASP A N 1
ATOM 2328 C CA . ASP A 1 287 ? -31.808 -12.674 20.879 1.00 88.94 287 ASP A CA 1
ATOM 2329 C C . ASP A 1 287 ? -30.360 -12.211 20.661 1.00 88.94 287 ASP A C 1
ATOM 2331 O O . ASP A 1 287 ? -30.007 -11.699 19.596 1.00 88.94 287 ASP A O 1
ATOM 2335 N N . LEU A 1 288 ? -29.522 -12.397 21.682 1.00 89.50 288 LEU A N 1
ATOM 2336 C CA . LEU A 1 288 ? -28.121 -11.976 21.672 1.00 89.50 288 LEU A CA 1
ATOM 2337 C C . LEU A 1 288 ? -27.251 -12.754 20.674 1.00 89.50 288 LEU A C 1
ATOM 2339 O O . LEU A 1 288 ? -26.159 -12.287 20.352 1.00 89.50 288 LEU A O 1
ATOM 2343 N N . ASP A 1 289 ? -27.684 -13.929 20.205 1.00 89.31 289 ASP A N 1
ATOM 2344 C CA . ASP A 1 289 ? -26.921 -14.709 19.227 1.00 89.31 289 ASP A CA 1
ATOM 2345 C C . ASP A 1 289 ? -27.074 -14.185 17.796 1.00 89.31 289 ASP A C 1
ATOM 2347 O O . ASP A 1 289 ? -26.163 -14.365 16.989 1.00 89.31 289 ASP A O 1
ATOM 2351 N N . ASN A 1 290 ? -28.175 -13.485 17.508 1.00 88.75 290 ASN A N 1
ATOM 2352 C CA . ASN A 1 290 ? -28.488 -12.931 16.187 1.00 88.75 290 ASN A CA 1
ATOM 2353 C C . ASN A 1 290 ? -28.503 -11.392 16.153 1.00 88.75 290 ASN A C 1
ATOM 2355 O O . ASN A 1 290 ? -28.781 -10.789 15.114 1.00 88.75 290 ASN A O 1
ATOM 2359 N N . MET A 1 291 ? -28.229 -10.741 17.284 1.00 89.00 291 MET A N 1
ATOM 2360 C CA . MET A 1 291 ? -28.188 -9.285 17.378 1.00 89.00 291 MET A CA 1
ATOM 2361 C C . MET A 1 291 ? -26.970 -8.722 16.637 1.00 89.00 291 MET A C 1
ATOM 2363 O O . MET A 1 291 ? -25.834 -9.108 16.908 1.00 89.00 291 MET A O 1
ATOM 2367 N N . ARG A 1 292 ? -27.207 -7.756 15.745 1.00 87.75 292 ARG A N 1
ATOM 2368 C CA . ARG A 1 292 ? -26.144 -7.023 15.045 1.00 87.75 292 ARG A CA 1
ATOM 2369 C C . ARG A 1 292 ? -25.444 -6.039 15.981 1.00 87.75 292 ARG A C 1
ATOM 2371 O O . ARG A 1 292 ? -26.104 -5.361 16.774 1.00 87.75 292 ARG A O 1
ATOM 2378 N N . ILE A 1 293 ? -24.122 -5.920 15.859 1.00 89.31 293 ILE A N 1
ATOM 2379 C CA . ILE A 1 293 ? -23.314 -5.037 16.715 1.00 89.31 293 ILE A CA 1
ATOM 2380 C C . ILE A 1 293 ? -23.747 -3.574 16.560 1.00 89.31 293 ILE A C 1
ATOM 2382 O O . ILE A 1 293 ? -23.846 -2.864 17.558 1.00 89.31 293 ILE A O 1
ATOM 2386 N N . GLU A 1 294 ? -24.074 -3.128 15.347 1.00 86.81 294 GLU A N 1
ATOM 2387 C CA . GLU A 1 294 ? -24.456 -1.738 15.073 1.00 86.81 294 GLU A CA 1
ATOM 2388 C C . GLU A 1 294 ? -25.770 -1.362 15.768 1.00 86.81 294 GLU A C 1
ATOM 2390 O O . GLU A 1 294 ? -25.912 -0.252 16.282 1.00 86.81 294 GLU A O 1
ATOM 2395 N N . GLU A 1 295 ? -26.722 -2.303 15.833 1.00 88.12 295 GLU A N 1
ATOM 2396 C CA . GLU A 1 295 ? -27.986 -2.110 16.553 1.00 88.12 295 GLU A CA 1
ATOM 2397 C C . GLU A 1 295 ? -27.730 -1.924 18.053 1.00 88.12 295 GLU A C 1
ATOM 2399 O O . GLU A 1 295 ? -28.306 -1.030 18.677 1.00 88.12 295 GLU A O 1
ATOM 2404 N N . LEU A 1 296 ? -26.841 -2.738 18.629 1.00 91.62 296 LEU A N 1
ATOM 2405 C CA . LEU A 1 296 ? -26.473 -2.646 20.039 1.00 91.62 296 LEU A CA 1
ATOM 2406 C C . LEU A 1 296 ? -25.768 -1.322 20.352 1.00 91.62 296 LEU A C 1
ATOM 2408 O O . LEU A 1 296 ? -26.174 -0.612 21.273 1.00 91.62 296 LEU A O 1
ATOM 2412 N N . VAL A 1 297 ? -24.732 -0.995 19.579 1.00 89.56 297 VAL A N 1
ATOM 2413 C CA . VAL A 1 297 ? -23.905 0.209 19.736 1.00 89.56 297 VAL A CA 1
ATOM 2414 C C . VAL A 1 297 ? -24.772 1.460 19.654 1.00 89.56 297 VAL A C 1
ATOM 2416 O O . VAL A 1 297 ? -24.760 2.260 20.589 1.00 89.56 297 VAL A O 1
ATOM 2419 N N . GLY A 1 298 ? -25.617 1.576 18.623 1.00 85.38 298 GLY A N 1
ATOM 2420 C CA . GLY A 1 298 ? -26.525 2.715 18.481 1.00 85.38 298 GLY A CA 1
ATOM 2421 C C . GLY A 1 298 ? -27.516 2.838 19.645 1.00 85.38 298 GLY A C 1
ATOM 2422 O O . GLY A 1 298 ? -27.795 3.943 20.119 1.00 85.38 298 GLY A O 1
ATOM 2423 N N . SER A 1 299 ? -28.013 1.709 20.169 1.00 90.12 299 SER A N 1
ATOM 2424 C CA . SER A 1 299 ? -28.912 1.697 21.332 1.00 90.12 299 SER A CA 1
ATOM 2425 C C . SER A 1 299 ? -28.234 2.194 22.612 1.00 90.12 299 SER A C 1
ATOM 2427 O O . SER A 1 299 ? -28.854 2.916 23.397 1.00 90.12 299 SER A O 1
ATOM 2429 N N . LEU A 1 300 ? -26.975 1.804 22.831 1.00 90.88 300 LEU A N 1
ATOM 2430 C CA . LEU A 1 300 ? -26.197 2.161 24.018 1.00 90.88 300 LEU A CA 1
ATOM 2431 C C . LEU A 1 300 ? -25.702 3.609 23.970 1.00 90.88 300 LEU A C 1
ATOM 2433 O O . LEU A 1 300 ? -25.838 4.308 24.971 1.00 90.88 300 LEU A O 1
ATOM 2437 N N . GLN A 1 301 ? -25.234 4.085 22.812 1.00 90.06 301 GLN A N 1
ATOM 2438 C CA . GLN A 1 301 ? -24.883 5.495 22.591 1.00 90.06 301 GLN A CA 1
ATOM 2439 C C . GLN A 1 301 ? -26.084 6.407 22.861 1.00 90.06 301 GLN A C 1
ATOM 2441 O O . GLN A 1 301 ? -26.001 7.354 23.641 1.00 90.06 301 GLN A O 1
ATOM 2446 N N . THR A 1 302 ? -27.245 6.072 22.285 1.00 89.06 302 THR A N 1
ATOM 2447 C CA . THR A 1 302 ? -28.479 6.843 22.497 1.00 89.06 302 THR A CA 1
ATOM 2448 C C . THR A 1 302 ? -28.866 6.882 23.975 1.00 89.06 302 THR A C 1
ATOM 2450 O O . THR A 1 302 ? -29.252 7.930 24.487 1.00 89.06 302 THR A O 1
ATOM 2453 N N . TYR A 1 303 ? -28.747 5.753 24.678 1.00 90.12 303 TYR A N 1
ATOM 2454 C CA . TYR A 1 303 ? -29.046 5.682 26.106 1.00 90.12 303 TYR A CA 1
ATOM 2455 C C . TYR A 1 303 ? -28.049 6.482 26.958 1.00 90.12 303 TYR A C 1
ATOM 2457 O O . TYR A 1 303 ? -28.476 7.132 27.911 1.00 90.12 303 TYR A O 1
ATOM 2465 N N . GLU A 1 304 ? -26.757 6.512 26.614 1.00 89.75 304 GLU A N 1
ATOM 2466 C CA . GLU A 1 304 ? -25.761 7.306 27.348 1.00 89.75 304 GLU A CA 1
ATOM 2467 C C . GLU A 1 304 ? -26.128 8.798 27.384 1.00 89.75 304 GLU A C 1
ATOM 2469 O O . GLU A 1 304 ? -26.009 9.430 28.432 1.00 89.75 304 GLU A O 1
ATOM 2474 N N . HIS A 1 305 ? -26.680 9.342 26.295 1.00 86.06 305 HIS A N 1
ATOM 2475 C CA . HIS A 1 305 ? -27.166 10.727 26.253 1.00 86.06 305 HIS A CA 1
ATOM 2476 C C . HIS A 1 305 ? -28.376 11.005 27.160 1.00 86.06 305 HIS A C 1
ATOM 2478 O O . HIS A 1 305 ? -28.655 12.164 27.461 1.00 86.06 305 HIS A O 1
ATOM 2484 N N . THR A 1 306 ? -29.099 9.969 27.596 1.00 86.50 306 THR A N 1
ATOM 2485 C CA . THR A 1 306 ? -30.241 10.106 28.520 1.00 86.50 306 THR A CA 1
ATOM 2486 C C . THR A 1 306 ? -29.833 10.062 29.992 1.00 86.50 306 THR A C 1
ATOM 2488 O O . THR A 1 306 ? -30.657 10.351 30.862 1.00 86.50 306 THR A O 1
ATOM 2491 N N . LEU A 1 307 ? -28.577 9.708 30.288 1.00 82.75 307 LEU A N 1
ATOM 2492 C CA . LEU A 1 307 ? -28.086 9.604 31.657 1.00 82.75 307 LEU A CA 1
ATOM 2493 C C . LEU A 1 307 ? -27.832 10.994 32.271 1.00 82.75 307 LEU A C 1
ATOM 2495 O O . LEU A 1 307 ? -27.356 11.898 31.580 1.00 82.75 307 LEU A O 1
ATOM 2499 N N . PRO A 1 308 ? -28.099 11.177 33.578 1.00 69.62 308 PRO A N 1
ATOM 2500 C CA . PRO A 1 308 ? -27.782 12.419 34.274 1.00 69.62 308 PRO A CA 1
ATOM 2501 C C . PRO A 1 308 ? -26.278 12.715 34.204 1.00 69.62 308 PRO A C 1
ATOM 2503 O O . PRO A 1 308 ? -25.451 11.861 34.526 1.00 69.62 308 PRO A O 1
ATOM 2506 N N . VAL A 1 309 ? -25.915 13.928 33.787 1.00 59.09 309 VAL A N 1
ATOM 2507 C CA . VAL A 1 309 ? -24.521 14.383 33.748 1.00 59.09 309 VAL A CA 1
ATOM 2508 C C . VAL A 1 309 ? -24.066 14.673 35.178 1.00 59.09 309 VAL A C 1
ATOM 2510 O O . VAL A 1 309 ? -24.562 15.609 35.803 1.00 59.09 309 VAL A O 1
ATOM 2513 N N . ASP A 1 310 ? -23.132 13.875 35.696 1.00 52.16 310 ASP A N 1
ATOM 2514 C CA . ASP A 1 310 ? -22.587 14.085 37.036 1.00 52.16 310 ASP A CA 1
ATOM 2515 C C . ASP A 1 310 ? -21.811 15.414 37.101 1.00 52.16 310 ASP A C 1
ATOM 2517 O O . ASP A 1 310 ? -21.079 15.790 36.176 1.00 52.16 310 ASP A O 1
ATOM 2521 N N . SER A 1 311 ? -22.001 16.150 38.192 1.00 42.12 311 SER A N 1
ATOM 2522 C CA . SER A 1 311 ? -21.743 17.593 38.347 1.00 42.12 311 SER A CA 1
ATOM 2523 C C . SER A 1 311 ? -20.274 18.048 38.220 1.00 42.12 311 SER A C 1
ATOM 2525 O O . SER A 1 311 ? -19.997 19.245 38.268 1.00 42.12 311 SER A O 1
ATOM 2527 N N . GLY A 1 312 ? -19.332 17.137 37.956 1.00 46.34 312 GLY A N 1
ATOM 2528 C CA . GLY A 1 312 ? -17.943 17.444 37.583 1.00 46.34 312 GLY A CA 1
ATOM 2529 C C . GLY A 1 312 ? -17.706 17.682 36.081 1.00 46.34 312 GLY A C 1
ATOM 2530 O O . GLY A 1 312 ? -16.682 18.252 35.709 1.00 46.34 312 GLY A O 1
ATOM 2531 N N . ARG A 1 313 ? -18.644 17.295 35.201 1.00 46.69 313 ARG A N 1
ATOM 2532 C CA . ARG A 1 313 ? -18.518 17.453 33.732 1.00 46.69 313 ARG A CA 1
ATOM 2533 C C . ARG A 1 313 ? -18.835 18.867 33.218 1.00 46.69 313 ARG A C 1
ATOM 2535 O O . ARG A 1 313 ? -18.498 19.177 32.076 1.00 46.69 313 ARG A O 1
ATOM 2542 N N . CYS A 1 314 ? -19.438 19.731 34.042 1.00 46.47 314 CYS A N 1
ATOM 2543 C CA . CYS A 1 314 ? -19.876 21.071 33.625 1.00 46.47 314 CYS A CA 1
ATOM 2544 C C . CYS A 1 314 ? -18.698 21.974 33.218 1.00 46.47 314 CYS A C 1
ATOM 2546 O O . CYS A 1 314 ? -18.752 22.618 32.176 1.00 46.47 314 CYS A O 1
ATOM 2548 N N . LEU A 1 315 ? -17.581 21.924 33.953 1.00 42.16 315 LEU A N 1
ATOM 2549 C CA . LEU A 1 315 ? -16.420 22.778 33.678 1.00 42.16 315 LEU A CA 1
ATOM 2550 C C . LEU A 1 315 ? -15.708 22.426 32.363 1.00 42.16 315 LEU A C 1
ATOM 2552 O O . LEU A 1 315 ? -15.270 23.328 31.658 1.00 42.16 315 LEU A O 1
ATOM 2556 N N . TYR A 1 316 ? -15.609 21.144 31.995 1.00 44.78 316 TYR A N 1
ATOM 2557 C CA . TYR A 1 316 ? -14.897 20.743 30.772 1.00 44.78 316 TYR A CA 1
ATOM 2558 C C . TYR A 1 316 ? -15.699 21.085 29.507 1.00 44.78 316 TYR A C 1
ATOM 2560 O O . TYR A 1 316 ? -15.159 21.658 28.563 1.00 44.78 316 TYR A O 1
ATOM 2568 N N . LEU A 1 317 ? -17.012 20.825 29.524 1.00 47.16 317 LEU A N 1
ATOM 2569 C CA . LEU A 1 317 ? -17.904 21.154 28.408 1.00 47.16 317 LEU A CA 1
ATOM 2570 C C . LEU A 1 317 ? -18.132 22.668 28.267 1.00 47.16 317 LEU A C 1
ATOM 2572 O O . LEU A 1 317 ? -18.283 23.160 27.147 1.00 47.16 317 LEU A O 1
ATOM 2576 N N . GLU A 1 318 ? -18.114 23.434 29.365 1.00 46.78 318 GLU A N 1
ATOM 2577 C CA . GLU A 1 318 ? -18.128 24.902 29.300 1.00 46.78 318 GLU A CA 1
ATOM 2578 C C . GLU A 1 318 ? -16.808 25.474 28.771 1.00 46.78 318 GLU A C 1
ATOM 2580 O O . GLU A 1 318 ? -16.845 26.412 27.976 1.00 46.78 318 GLU A O 1
ATOM 2585 N N . ILE A 1 319 ? -15.653 24.895 29.119 1.00 51.31 319 ILE A N 1
ATOM 2586 C CA . ILE A 1 319 ? -14.350 25.310 28.570 1.00 51.31 319 ILE A CA 1
ATOM 2587 C C . ILE A 1 319 ? -14.272 25.031 27.061 1.00 51.31 319 ILE A C 1
ATOM 2589 O O . ILE A 1 319 ? -13.833 25.907 26.310 1.00 51.31 319 ILE A O 1
ATOM 2593 N N . GLU A 1 320 ? -14.747 23.873 26.589 1.00 51.78 320 GLU A N 1
ATOM 2594 C CA . GLU A 1 320 ? -14.811 23.584 25.149 1.00 51.78 320 GLU A CA 1
ATOM 2595 C C . GLU A 1 320 ? -15.794 24.507 24.416 1.00 51.78 320 GLU A C 1
ATOM 2597 O O . GLU A 1 320 ? -15.435 25.073 23.378 1.00 51.78 320 GLU A O 1
ATOM 2602 N N . ARG A 1 321 ? -16.980 24.772 24.989 1.00 51.28 321 ARG A N 1
ATOM 2603 C CA . ARG A 1 321 ? -17.933 25.752 24.434 1.00 51.28 321 ARG A CA 1
ATOM 2604 C C . ARG A 1 321 ? -17.348 27.159 24.359 1.00 51.28 321 ARG A C 1
ATOM 2606 O O . ARG A 1 321 ? -17.498 27.823 23.335 1.00 51.28 321 ARG A O 1
ATOM 2613 N N . ILE A 1 322 ? -16.656 27.625 25.401 1.00 52.28 322 ILE A N 1
ATOM 2614 C CA . ILE A 1 322 ? -15.994 28.939 25.404 1.00 52.28 322 ILE A CA 1
ATOM 2615 C C . ILE A 1 322 ? -14.875 28.972 24.351 1.00 52.28 322 ILE A C 1
ATOM 2617 O O . ILE A 1 322 ? -14.737 29.963 23.630 1.00 52.28 322 ILE A O 1
ATOM 2621 N N . GLY A 1 323 ? -14.111 27.886 24.204 1.00 56.69 323 GLY A N 1
ATOM 2622 C CA . GLY A 1 323 ? -13.070 27.747 23.185 1.00 56.69 323 GLY A CA 1
ATOM 2623 C C . GLY A 1 323 ? -13.605 27.764 21.747 1.00 56.69 323 GLY A C 1
ATOM 2624 O O . GLY A 1 323 ? -12.969 28.334 20.856 1.00 56.69 323 GLY A O 1
ATOM 2625 N N . GLU A 1 324 ? -14.776 27.180 21.498 1.00 51.09 324 GLU A N 1
ATOM 2626 C CA . GLU A 1 324 ? -15.449 27.228 20.194 1.00 51.09 324 GLU A CA 1
ATOM 2627 C C . GLU A 1 324 ? -16.063 28.594 19.888 1.00 51.09 324 GLU A C 1
ATOM 2629 O O . GLU A 1 324 ? -15.865 29.113 18.788 1.00 51.09 324 GLU A O 1
ATOM 2634 N N . ILE A 1 325 ? -16.723 29.227 20.863 1.00 53.78 325 ILE A N 1
ATOM 2635 C CA . ILE A 1 325 ? -17.292 30.575 20.708 1.00 53.78 325 ILE A CA 1
ATOM 2636 C C . ILE A 1 325 ? -16.180 31.588 20.404 1.00 53.78 325 ILE A C 1
ATOM 2638 O O . ILE A 1 325 ? -16.319 32.411 19.497 1.00 53.78 325 ILE A O 1
ATOM 2642 N N . ARG A 1 326 ? -15.026 31.482 21.080 1.00 48.34 326 ARG A N 1
ATOM 2643 C CA . ARG A 1 326 ? -13.870 32.357 20.832 1.00 48.34 326 ARG A CA 1
ATOM 2644 C C . ARG A 1 326 ? -13.274 32.140 19.435 1.00 48.34 326 ARG A C 1
ATOM 2646 O O . ARG A 1 326 ? -12.947 33.116 18.767 1.00 48.34 326 ARG A O 1
ATOM 2653 N N . ARG A 1 327 ? -13.196 30.889 18.956 1.00 53.06 327 ARG A N 1
ATOM 2654 C CA . ARG A 1 327 ? -12.753 30.549 17.584 1.00 53.06 327 ARG A CA 1
ATOM 2655 C C . ARG A 1 327 ? -13.741 30.984 16.498 1.00 53.06 327 ARG A C 1
ATOM 2657 O O . ARG A 1 327 ? -13.324 31.207 15.363 1.00 53.06 327 ARG A O 1
ATOM 2664 N N . LYS A 1 328 ? -15.034 31.079 16.813 1.00 57.47 328 LYS A N 1
ATOM 2665 C CA . LYS A 1 328 ? -16.067 31.544 15.879 1.00 57.47 328 LYS A CA 1
ATOM 2666 C C . LYS A 1 328 ? -16.079 33.074 15.777 1.00 57.47 328 LYS A C 1
ATOM 2668 O O . LYS A 1 328 ? -15.999 33.596 14.673 1.00 57.47 328 LYS A O 1
ATOM 2673 N N . GLY A 1 329 ? -15.997 33.778 16.910 1.00 50.97 329 GLY A N 1
ATOM 2674 C CA . GLY A 1 329 ? -15.882 35.243 16.938 1.00 50.97 329 GLY A CA 1
ATOM 2675 C C . GLY A 1 329 ? -14.577 35.780 16.329 1.00 50.97 329 GLY A C 1
ATOM 2676 O O . GLY A 1 329 ? -14.586 36.818 15.676 1.00 50.97 329 GLY A O 1
ATOM 2677 N N . LEU A 1 330 ? -13.454 35.059 16.472 1.00 48.12 330 LEU A N 1
ATOM 2678 C CA . LEU A 1 330 ? -12.193 35.401 15.793 1.00 48.12 330 LEU A CA 1
ATOM 2679 C C . LEU A 1 330 ? -12.267 35.224 14.268 1.00 48.12 330 LEU A C 1
ATOM 2681 O O . LEU A 1 330 ? -11.623 35.984 13.553 1.00 48.12 330 LEU A O 1
ATOM 2685 N N . ARG A 1 331 ? -13.059 34.267 13.765 1.00 50.66 331 ARG A N 1
ATOM 2686 C CA . ARG A 1 331 ? -13.296 34.098 12.321 1.00 50.66 331 ARG A CA 1
ATOM 2687 C C . ARG A 1 331 ? -14.180 35.208 11.758 1.00 50.66 331 ARG A C 1
ATOM 2689 O O . ARG A 1 331 ? -13.802 35.823 10.770 1.00 50.66 331 ARG A O 1
ATOM 2696 N N . GLU A 1 332 ? -15.261 35.557 12.451 1.00 53.84 332 GLU A N 1
ATOM 2697 C CA . GLU A 1 332 ? -16.150 36.657 12.043 1.00 53.84 332 GLU A CA 1
ATOM 2698 C C . GLU A 1 332 ? -15.449 38.033 12.074 1.00 53.84 332 GLU A C 1
ATOM 2700 O O . GLU A 1 332 ? -15.708 38.874 11.218 1.00 53.84 332 GLU A O 1
ATOM 2705 N N . LEU A 1 333 ? -14.496 38.261 12.991 1.00 47.56 333 LEU A N 1
ATOM 2706 C CA . LEU A 1 333 ? -13.685 39.492 13.036 1.00 47.56 333 LEU A CA 1
ATOM 2707 C C . LEU A 1 333 ? -12.597 39.575 11.947 1.00 47.56 333 LEU A C 1
ATOM 2709 O O . LEU A 1 333 ? -12.129 40.677 11.648 1.00 47.56 333 LEU A O 1
ATOM 2713 N N . MET A 1 334 ? -12.177 38.443 11.372 1.00 47.44 334 MET A N 1
ATOM 2714 C CA . MET A 1 334 ? -11.188 38.391 10.283 1.00 47.44 334 MET A CA 1
ATOM 2715 C C . MET A 1 334 ? -11.818 38.435 8.883 1.00 47.44 334 MET A C 1
ATOM 2717 O O . MET A 1 334 ? -11.104 38.699 7.919 1.00 47.44 334 MET A O 1
ATOM 2721 N N . GLU A 1 335 ? -13.132 38.231 8.767 1.00 48.50 335 GLU A N 1
ATOM 2722 C CA . GLU A 1 335 ? -13.876 38.293 7.499 1.00 48.50 335 GLU A CA 1
ATOM 2723 C C . GLU A 1 335 ? -14.471 39.680 7.190 1.00 48.50 335 GLU A C 1
ATOM 2725 O O . GLU A 1 335 ? -15.070 39.874 6.134 1.00 48.50 335 GLU A O 1
ATOM 2730 N N . ILE A 1 336 ? -14.272 40.681 8.058 1.00 45.72 336 ILE A N 1
ATOM 2731 C CA . ILE A 1 336 ? -14.718 42.059 7.796 1.00 45.72 336 ILE A CA 1
ATOM 2732 C C . ILE A 1 336 ? -13.812 42.694 6.719 1.00 45.72 336 ILE A C 1
ATOM 2734 O O . ILE A 1 336 ? -12.615 42.882 6.969 1.00 45.72 336 ILE A O 1
ATOM 2738 N N . PRO A 1 337 ? -14.337 43.089 5.540 1.00 44.22 337 PRO A N 1
ATOM 2739 C CA . PRO A 1 337 ? -13.547 43.747 4.504 1.00 44.22 337 PRO A CA 1
ATOM 2740 C C . PRO A 1 337 ? -12.968 45.077 5.007 1.00 44.22 337 PRO A C 1
ATOM 2742 O O . PRO A 1 337 ? -13.645 45.870 5.658 1.00 44.22 337 PRO A O 1
ATOM 2745 N N . VAL A 1 338 ? -11.715 45.364 4.647 1.00 52.44 338 VAL A N 1
ATOM 2746 C CA . VAL A 1 338 ? -10.896 46.502 5.128 1.00 52.44 338 VAL A CA 1
ATOM 2747 C C . VAL A 1 338 ? -11.482 47.904 4.818 1.00 52.44 338 VAL A C 1
ATOM 2749 O O . VAL A 1 338 ? -10.904 48.913 5.214 1.00 52.44 338 VAL A O 1
ATOM 2752 N N . GLN A 1 339 ? -12.650 48.024 4.179 1.00 51.47 339 GLN A N 1
ATOM 2753 C CA . GLN A 1 339 ? -13.234 49.324 3.825 1.00 51.47 339 GLN A CA 1
ATOM 2754 C C . GLN A 1 339 ? -14.068 50.025 4.914 1.00 51.47 339 GLN A C 1
ATOM 2756 O O . GLN A 1 339 ? -14.357 51.205 4.741 1.00 51.47 339 GLN A O 1
ATOM 2761 N N . GLU A 1 340 ? -14.375 49.406 6.059 1.00 53.78 340 GLU A N 1
ATOM 2762 C CA . GLU A 1 340 ? -15.176 50.075 7.113 1.00 53.78 340 GLU A CA 1
ATOM 2763 C C . GLU A 1 340 ? -14.391 50.613 8.324 1.00 53.78 340 GLU A C 1
ATOM 2765 O O . GLU A 1 340 ? -14.982 51.173 9.242 1.00 53.78 340 GLU A O 1
ATOM 2770 N N . ARG A 1 341 ? -13.049 50.577 8.335 1.00 49.72 341 ARG A N 1
ATOM 2771 C CA . ARG A 1 341 ? -12.252 51.147 9.452 1.00 49.72 341 ARG A CA 1
ATOM 2772 C C . ARG A 1 341 ? -11.894 52.634 9.320 1.00 49.72 341 ARG A C 1
ATOM 2774 O O . ARG A 1 341 ? -10.880 53.070 9.865 1.00 49.72 341 ARG A O 1
ATOM 2781 N N . ARG A 1 342 ? -12.699 53.429 8.612 1.00 49.34 342 ARG A N 1
ATOM 2782 C CA . ARG A 1 342 ? -12.639 54.901 8.680 1.00 49.34 342 ARG A CA 1
ATOM 2783 C C . ARG A 1 342 ? -14.032 55.513 8.558 1.00 49.34 342 ARG A C 1
ATOM 2785 O O . ARG A 1 342 ? -14.415 55.939 7.472 1.00 49.34 342 ARG A O 1
ATOM 2792 N N . LYS A 1 343 ? -14.730 55.607 9.687 1.00 44.75 343 LYS A N 1
ATOM 2793 C CA . LYS A 1 343 ? -15.552 56.760 10.071 1.00 44.75 343 LYS A CA 1
ATOM 2794 C C . LYS A 1 343 ? -15.527 56.909 11.582 1.00 44.75 343 LYS A C 1
ATOM 2796 O O . LYS A 1 343 ? -15.522 55.859 12.258 1.00 44.75 343 LYS A O 1
#